Protein AF-A0A811SHH3-F1 (afdb_monomer_lite)

pLDDT: mean 79.29, std 11.28, range [45.66, 95.38]

Radius of gyration: 22.71 Å; chains: 1; bounding box: 47×42×66 Å

Structure (mmCIF, N/CA/C/O backbone):
data_AF-A0A811SHH3-F1
#
_entry.id   AF-A0A811SHH3-F1
#
loop_
_atom_site.group_PDB
_atom_site.id
_atom_site.type_symbol
_atom_site.label_atom_id
_atom_site.label_alt_id
_atom_site.label_comp_id
_atom_site.label_asym_id
_atom_site.label_entity_id
_atom_site.label_seq_id
_atom_site.pdbx_PDB_ins_code
_atom_site.Cartn_x
_atom_site.Cartn_y
_atom_site.Cartn_z
_atom_site.occupancy
_atom_site.B_iso_or_equiv
_atom_site.auth_seq_id
_atom_site.auth_comp_id
_atom_site.auth_asym_id
_atom_site.auth_atom_id
_atom_site.pdbx_PDB_model_num
ATOM 1 N N . MET A 1 1 ? -3.765 -1.140 13.016 1.00 45.66 1 MET A N 1
ATOM 2 C CA . MET A 1 1 ? -4.181 -1.134 14.441 1.00 45.66 1 MET A CA 1
ATOM 3 C C . MET A 1 1 ? -3.727 0.097 15.244 1.00 45.66 1 MET A C 1
ATOM 5 O O . MET A 1 1 ? -4.129 0.211 16.391 1.00 45.66 1 MET A O 1
ATOM 9 N N . VAL A 1 2 ? -2.978 1.058 14.677 1.00 48.50 2 VAL A N 1
ATOM 10 C CA . VAL A 1 2 ? -2.552 2.276 15.412 1.00 48.50 2 VAL A CA 1
ATOM 11 C C . VAL A 1 2 ? -3.670 3.328 15.531 1.00 48.50 2 VAL A C 1
ATOM 13 O O . VAL A 1 2 ? -3.794 3.976 16.563 1.00 48.50 2 VAL A O 1
ATOM 16 N N . LYS A 1 3 ? -4.541 3.454 14.516 1.00 52.44 3 LYS A N 1
ATOM 17 C CA . LYS A 1 3 ? -5.639 4.444 14.497 1.00 52.44 3 LYS A CA 1
ATOM 18 C C . LYS A 1 3 ? -6.613 4.340 15.687 1.00 52.44 3 LYS A C 1
ATOM 20 O O . LYS A 1 3 ? -6.898 5.377 16.278 1.00 52.44 3 LYS A O 1
ATOM 25 N N . PRO A 1 4 ? -7.088 3.145 16.090 1.00 56.66 4 PRO A N 1
ATOM 26 C CA . PRO A 1 4 ? -7.995 3.025 17.230 1.00 56.66 4 PRO A CA 1
ATOM 27 C C . PRO A 1 4 ? -7.313 3.354 18.564 1.00 56.66 4 PRO A C 1
ATOM 29 O O . PRO A 1 4 ? -7.921 3.983 19.422 1.00 56.66 4 PRO A O 1
ATOM 32 N N . LEU A 1 5 ? -6.045 2.958 18.729 1.00 60.41 5 LEU A N 1
ATOM 33 C CA . LEU A 1 5 ? -5.269 3.218 19.945 1.00 60.41 5 LEU A CA 1
ATOM 34 C C . LEU A 1 5 ? -4.982 4.716 20.111 1.00 60.41 5 LEU A C 1
ATOM 36 O O . LEU A 1 5 ? -5.147 5.256 21.201 1.00 60.41 5 LEU A O 1
ATOM 40 N N . TRP A 1 6 ? -4.603 5.384 19.018 1.00 62.88 6 TRP A N 1
ATOM 41 C CA . TRP A 1 6 ? -4.385 6.829 18.995 1.00 62.88 6 TRP A CA 1
ATOM 42 C C . TRP A 1 6 ? -5.675 7.598 19.288 1.00 62.88 6 TRP A C 1
ATOM 44 O O . TRP A 1 6 ? -5.672 8.463 20.157 1.00 62.88 6 TRP A O 1
ATOM 54 N N . GLY A 1 7 ? -6.787 7.227 18.639 1.00 63.88 7 GLY A N 1
ATOM 55 C CA . GLY A 1 7 ? -8.101 7.820 18.909 1.00 63.88 7 GLY A CA 1
ATOM 56 C C . GLY A 1 7 ? -8.509 7.679 20.376 1.00 63.88 7 GLY A C 1
ATOM 57 O O . GLY A 1 7 ? -8.900 8.656 21.008 1.00 63.88 7 GLY A O 1
ATOM 58 N N . LEU A 1 8 ? -8.310 6.493 20.956 1.00 66.38 8 LEU A N 1
ATOM 59 C CA . LEU A 1 8 ? -8.620 6.215 22.357 1.00 66.38 8 LEU A CA 1
ATOM 60 C C . LEU A 1 8 ? -7.731 7.007 23.331 1.00 66.38 8 LEU A C 1
ATOM 62 O O . LEU A 1 8 ? -8.227 7.503 24.338 1.00 66.38 8 LEU A O 1
ATOM 66 N N . LEU A 1 9 ? -6.445 7.193 23.023 1.00 65.12 9 LEU A N 1
ATOM 67 C CA . LEU A 1 9 ? -5.549 8.063 23.795 1.00 65.12 9 LEU A CA 1
ATOM 68 C C . LEU A 1 9 ? -6.004 9.528 23.749 1.00 65.12 9 LEU A C 1
ATOM 70 O O . LEU A 1 9 ? -6.155 10.143 24.803 1.00 65.12 9 LEU A O 1
ATOM 74 N N . THR A 1 10 ? -6.285 10.059 22.555 1.00 61.41 10 THR A N 1
ATOM 75 C CA . THR A 1 10 ? -6.679 11.467 22.369 1.00 61.41 10 THR A CA 1
ATOM 76 C C . THR A 1 10 ? -8.078 11.793 22.893 1.00 61.41 10 THR A C 1
ATOM 78 O O . THR A 1 10 ? -8.350 12.932 23.267 1.00 61.41 10 THR A O 1
ATOM 81 N N . ASP A 1 11 ? -8.987 10.816 22.920 1.00 64.62 11 ASP A N 1
ATOM 82 C CA . ASP A 1 11 ? -10.370 11.045 23.348 1.00 64.62 11 ASP A CA 1
ATOM 83 C C . ASP A 1 11 ? -10.574 10.824 24.855 1.00 64.62 11 ASP A C 1
ATOM 85 O O . ASP A 1 11 ? -11.517 11.379 25.430 1.00 64.62 11 ASP A O 1
ATOM 89 N N . VAL A 1 12 ? -9.695 10.054 25.511 1.00 62.78 12 VAL A N 1
ATOM 90 C CA . VAL A 1 12 ? -9.864 9.658 26.918 1.00 62.78 12 VAL A CA 1
ATOM 91 C C . VAL A 1 12 ? -8.923 10.385 27.879 1.00 62.78 12 VAL A C 1
ATOM 93 O O . VAL A 1 12 ? -9.327 10.655 29.011 1.00 62.78 12 VAL A O 1
ATOM 96 N N . LEU A 1 13 ? -7.703 10.728 27.462 1.00 65.56 13 LEU A N 1
ATOM 97 C CA . LEU A 1 13 ? -6.711 11.363 28.329 1.00 65.56 13 LEU A CA 1
ATOM 98 C C . LEU A 1 13 ? -6.492 12.821 27.903 1.00 65.56 13 LEU A C 1
ATOM 100 O O . LEU A 1 13 ? -5.725 13.087 26.991 1.00 65.56 13 LEU A O 1
ATOM 104 N N . PRO A 1 14 ? -7.140 13.811 28.532 1.00 63.34 14 PRO A N 1
ATOM 105 C CA . PRO A 1 14 ? -6.727 15.192 28.343 1.00 63.34 14 PRO A CA 1
ATOM 106 C C . PRO A 1 14 ? -5.412 15.445 29.088 1.00 63.34 14 PRO A C 1
ATOM 108 O O . PRO A 1 14 ? -5.312 15.179 30.285 1.00 63.34 14 PRO A O 1
ATOM 111 N N . VAL A 1 15 ? -4.415 16.004 28.404 1.00 64.56 15 VAL A N 1
ATOM 112 C CA . VAL A 1 15 ? -3.167 16.472 29.026 1.00 64.56 15 VAL A CA 1
ATOM 113 C C . VAL A 1 15 ? -3.328 17.961 29.322 1.00 64.56 15 VAL A C 1
ATOM 115 O O . VAL A 1 15 ? -3.680 18.743 28.439 1.00 64.56 15 VAL A O 1
ATOM 118 N N . ALA A 1 16 ? -3.129 18.359 30.582 1.00 60.62 16 ALA A N 1
ATOM 119 C CA . ALA A 1 16 ? -3.300 19.743 31.049 1.00 60.62 16 ALA A CA 1
ATOM 120 C C . ALA A 1 16 ? -4.692 20.362 30.744 1.00 60.62 16 ALA A C 1
ATOM 122 O O . ALA A 1 16 ? -4.819 21.569 30.549 1.00 60.62 16 ALA A O 1
ATOM 123 N N . GLY A 1 17 ? -5.747 19.535 30.689 1.00 62.44 17 GLY A N 1
ATOM 124 C CA . GLY A 1 17 ? -7.120 19.977 30.395 1.00 62.44 17 GLY A CA 1
ATOM 125 C C . GLY A 1 17 ? -7.446 20.142 28.903 1.00 62.44 17 GLY A C 1
ATOM 126 O O . GLY A 1 17 ? -8.559 20.549 28.574 1.00 62.44 17 GLY A O 1
ATOM 127 N N . TYR A 1 18 ? -6.514 19.795 28.008 1.00 61.00 18 TYR A N 1
ATOM 128 C CA . TYR A 1 18 ? -6.690 19.806 26.552 1.00 61.00 18 TYR A CA 1
ATOM 129 C C . TYR A 1 18 ? -6.721 18.379 25.998 1.00 61.00 18 TYR A C 1
ATOM 131 O O . TYR A 1 18 ? -5.909 17.546 26.398 1.00 61.00 18 TYR A O 1
ATOM 139 N N . ARG A 1 19 ? -7.645 18.080 25.074 1.00 63.81 19 ARG A N 1
ATOM 140 C CA . ARG A 1 19 ? -7.839 16.709 24.565 1.00 63.81 19 ARG A CA 1
ATOM 141 C C . ARG A 1 19 ? -6.937 16.372 23.388 1.00 63.81 19 ARG A C 1
ATOM 143 O O . ARG A 1 19 ? -6.385 15.282 23.378 1.00 63.81 19 ARG A O 1
ATOM 150 N N . ARG A 1 20 ? -6.758 17.264 22.404 1.00 65.44 20 ARG A N 1
ATOM 151 C CA . ARG A 1 20 ? -6.014 16.914 21.172 1.00 65.44 20 ARG A CA 1
ATOM 152 C C . ARG A 1 20 ? -4.782 17.779 20.926 1.00 65.44 20 ARG A C 1
ATOM 154 O O . ARG A 1 20 ? -3.771 17.256 20.461 1.00 65.44 20 ARG A O 1
ATOM 161 N N . ARG A 1 21 ? -4.807 19.059 21.315 1.00 66.00 21 ARG A N 1
ATOM 162 C CA . ARG A 1 21 ? -3.670 20.002 21.192 1.00 66.00 21 ARG A CA 1
ATOM 163 C C . ARG A 1 21 ? -2.307 19.462 21.663 1.00 66.00 21 ARG A C 1
ATOM 165 O O . ARG A 1 21 ? -1.361 19.515 20.877 1.00 66.00 21 ARG A O 1
ATOM 172 N N . PRO A 1 22 ? -2.167 18.929 22.893 1.00 71.69 22 PRO A N 1
ATOM 173 C CA . PRO A 1 22 ? -0.869 18.468 23.388 1.00 71.69 22 PRO A CA 1
ATOM 174 C C . PRO A 1 22 ? -0.336 17.281 22.578 1.00 71.69 22 PRO A C 1
ATOM 176 O O . PRO A 1 22 ? 0.864 17.197 22.342 1.00 71.69 22 PRO A O 1
ATOM 179 N N . TYR A 1 23 ? -1.214 16.412 22.072 1.00 73.19 23 TYR A N 1
ATOM 180 C CA . TYR A 1 23 ? -0.823 15.249 21.274 1.00 73.19 23 TYR A CA 1
ATOM 181 C C . TYR A 1 23 ? -0.270 15.627 19.899 1.00 73.19 23 TYR A C 1
ATOM 183 O O . TYR A 1 23 ? 0.721 15.043 19.468 1.00 73.19 23 TYR A O 1
ATOM 191 N N . PHE A 1 24 ? -0.862 16.620 19.226 1.00 73.25 24 PHE A N 1
ATOM 192 C CA . PHE A 1 24 ? -0.357 17.105 17.936 1.00 73.25 24 PHE A CA 1
ATOM 193 C C . PHE A 1 24 ? 1.003 17.795 18.066 1.00 73.25 24 PHE A C 1
ATOM 195 O O . PHE A 1 24 ? 1.885 17.578 17.237 1.00 73.25 24 PHE A O 1
ATOM 202 N N . ILE A 1 25 ? 1.195 18.579 19.129 1.00 75.12 25 ILE A N 1
ATOM 203 C CA . ILE A 1 25 ? 2.462 19.270 19.391 1.00 75.12 25 ILE A CA 1
ATOM 204 C C . ILE A 1 25 ? 3.560 18.259 19.754 1.00 75.12 25 ILE A C 1
ATOM 206 O O . ILE A 1 25 ? 4.656 18.332 19.203 1.00 75.12 25 ILE A O 1
ATOM 210 N N . LEU A 1 26 ? 3.262 17.276 20.612 1.00 77.19 26 LEU A N 1
ATOM 211 C CA . LEU A 1 26 ? 4.208 16.214 20.977 1.00 77.19 26 LEU A CA 1
ATOM 212 C C . LEU A 1 26 ? 4.585 15.337 19.776 1.00 77.19 26 LEU A C 1
ATOM 214 O O . LEU A 1 26 ? 5.766 15.069 19.569 1.00 77.19 26 LEU A O 1
ATOM 218 N N . ALA A 1 27 ? 3.613 14.929 18.955 1.00 75.94 27 ALA A N 1
ATOM 219 C CA . ALA A 1 27 ? 3.880 14.156 17.743 1.00 75.94 27 ALA A CA 1
ATOM 220 C C . ALA A 1 27 ? 4.731 14.946 16.733 1.00 75.94 27 ALA A C 1
ATOM 222 O O . ALA A 1 27 ? 5.666 14.393 16.155 1.00 75.94 27 ALA A O 1
ATOM 223 N N . GLY A 1 28 ? 4.447 16.244 16.563 1.00 74.12 28 GLY A N 1
ATOM 224 C CA . GLY A 1 28 ? 5.227 17.138 15.708 1.00 74.12 28 GLY A CA 1
ATOM 225 C C . GLY A 1 28 ? 6.667 17.327 16.192 1.00 74.12 28 GLY A C 1
ATOM 226 O O . GLY A 1 28 ? 7.591 17.247 15.388 1.00 74.12 28 GLY A O 1
ATOM 227 N N . LEU A 1 29 ? 6.876 17.502 17.501 1.00 74.62 29 LEU A N 1
ATOM 228 C CA . LEU A 1 29 ? 8.209 17.614 18.108 1.00 74.62 29 LEU A CA 1
ATOM 229 C C . LEU A 1 29 ? 9.026 16.331 17.937 1.00 74.62 29 LEU A C 1
ATOM 231 O O . LEU A 1 29 ? 10.172 16.394 17.504 1.00 74.62 29 LEU A O 1
ATOM 235 N N . ILE A 1 30 ? 8.425 15.170 18.212 1.00 78.94 30 ILE A N 1
ATOM 236 C CA . ILE A 1 30 ? 9.085 13.868 18.048 1.00 78.94 30 ILE A CA 1
ATOM 237 C C . ILE A 1 30 ? 9.461 13.643 16.578 1.00 78.94 30 ILE A C 1
ATOM 239 O O . ILE A 1 30 ? 10.596 13.270 16.284 1.00 78.94 30 ILE A O 1
ATOM 243 N N . GLY A 1 31 ? 8.540 13.921 15.649 1.00 72.81 31 GLY A N 1
ATOM 244 C CA . GLY A 1 31 ? 8.803 13.820 14.213 1.00 72.81 31 GLY A CA 1
ATOM 245 C C . GLY A 1 31 ? 9.931 14.748 13.759 1.00 72.81 31 GLY A C 1
ATOM 246 O O . GLY A 1 31 ? 10.815 14.324 13.017 1.00 72.81 31 GLY A O 1
ATOM 247 N N . PHE A 1 32 ? 9.955 15.986 14.261 1.00 71.19 32 PHE A N 1
ATOM 248 C CA . PHE A 1 32 ? 10.996 16.957 13.937 1.00 71.19 32 PHE A CA 1
ATOM 249 C C . PHE A 1 32 ? 12.367 16.531 14.477 1.00 71.19 32 PHE A C 1
ATOM 251 O O . PHE A 1 32 ? 13.339 16.520 13.724 1.00 71.19 32 PHE A O 1
ATOM 258 N N . SER A 1 33 ? 12.446 16.089 15.735 1.00 71.25 33 SER A N 1
ATOM 259 C CA . SER A 1 33 ? 13.696 15.635 16.358 1.00 71.25 33 SER A CA 1
ATOM 260 C C . SER A 1 33 ? 14.275 14.385 15.691 1.00 71.25 33 SER A C 1
ATOM 262 O O . SER A 1 33 ? 15.480 14.330 15.450 1.00 71.25 33 SER A O 1
ATOM 264 N N . ILE A 1 34 ? 13.431 13.407 15.342 1.00 70.62 34 ILE A N 1
ATOM 265 C CA . ILE A 1 34 ? 13.874 12.193 14.640 1.00 70.62 34 ILE A CA 1
ATOM 266 C C . ILE A 1 34 ? 14.326 12.542 13.218 1.00 70.62 34 ILE A C 1
ATOM 268 O O . ILE A 1 34 ? 15.373 12.071 12.778 1.00 70.62 34 ILE A O 1
ATOM 272 N N . SER A 1 35 ? 13.596 13.418 12.517 1.00 63.84 35 SER A N 1
ATOM 273 C CA . SER A 1 35 ? 13.995 13.854 11.175 1.00 63.84 35 SER A CA 1
ATOM 274 C C . SER A 1 35 ? 15.326 14.613 11.191 1.00 63.84 35 SER A C 1
ATOM 276 O O . SER A 1 35 ? 16.212 14.290 10.408 1.00 63.84 35 SER A O 1
ATOM 278 N N . GLY A 1 36 ? 15.533 15.538 12.135 1.00 63.53 36 GLY A N 1
ATOM 279 C CA . GLY A 1 36 ? 16.758 16.336 12.229 1.00 63.53 36 GLY A CA 1
ATOM 280 C C . GLY A 1 36 ? 18.007 15.508 12.539 1.00 63.53 36 GLY A C 1
ATOM 281 O O . GLY A 1 36 ? 19.067 15.760 11.969 1.00 63.53 36 GLY A O 1
ATOM 282 N N . PHE A 1 37 ? 17.878 14.482 13.384 1.00 65.25 37 PHE A N 1
ATOM 283 C CA . PHE A 1 37 ? 18.997 13.604 13.730 1.00 65.25 37 PHE A CA 1
ATOM 284 C C . PHE A 1 37 ? 19.409 12.692 12.562 1.00 65.25 37 PHE A C 1
ATOM 286 O O . PHE A 1 37 ? 20.596 12.507 12.307 1.00 65.25 37 PHE A O 1
ATOM 293 N N . VAL A 1 38 ? 18.438 12.180 11.799 1.00 58.19 38 VAL A N 1
ATOM 294 C CA . VAL A 1 38 ? 18.682 11.303 10.639 1.00 58.19 38 VAL A CA 1
ATOM 295 C C . VAL A 1 38 ? 19.221 12.091 9.431 1.00 58.19 38 VAL A C 1
ATOM 297 O O . VAL A 1 38 ? 20.030 11.576 8.660 1.00 58.19 38 VAL A O 1
ATOM 300 N N . VAL A 1 39 ? 18.851 13.370 9.298 1.00 55.75 39 VAL A N 1
ATOM 301 C CA . VAL A 1 39 ? 19.312 14.283 8.231 1.00 55.75 39 VAL A CA 1
ATOM 302 C C . VAL A 1 39 ? 20.798 14.624 8.341 1.00 55.75 39 VAL A C 1
ATOM 304 O O . VAL A 1 39 ? 21.472 14.756 7.317 1.00 55.75 39 VAL A O 1
ATOM 307 N N . HIS A 1 40 ? 21.318 14.769 9.562 1.00 54.94 40 HIS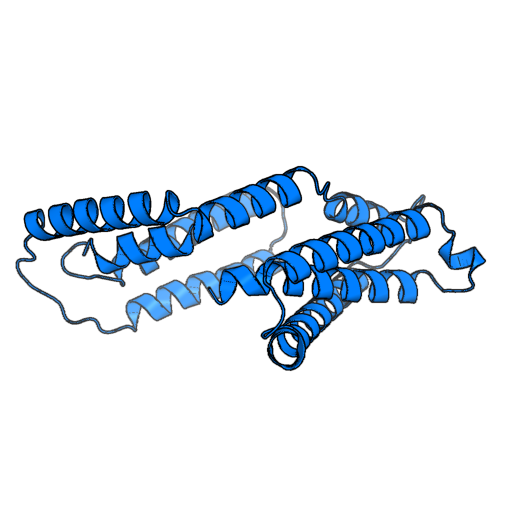 A N 1
ATOM 308 C CA . HIS A 1 40 ? 22.710 15.170 9.781 1.00 54.94 40 HIS A CA 1
ATOM 309 C C . HIS A 1 40 ? 23.717 14.084 9.363 1.00 54.94 40 HIS A C 1
ATOM 311 O O . HIS A 1 40 ? 24.882 14.388 9.132 1.00 54.94 40 HIS A O 1
ATOM 317 N N . ALA A 1 41 ? 23.268 12.834 9.216 1.00 57.81 41 ALA A N 1
ATOM 318 C CA . ALA A 1 41 ? 24.151 11.698 8.999 1.00 57.81 41 ALA A CA 1
ATOM 319 C C . ALA A 1 41 ? 24.454 11.356 7.521 1.00 57.81 41 ALA A C 1
ATOM 321 O O . ALA A 1 41 ? 25.476 10.720 7.287 1.00 57.81 41 ALA A O 1
ATOM 322 N N . ILE A 1 42 ? 23.610 11.705 6.527 1.00 53.88 42 ILE A N 1
ATOM 323 C CA . ILE A 1 42 ? 23.666 11.007 5.208 1.00 53.88 42 ILE A CA 1
ATOM 324 C C . ILE A 1 42 ? 23.645 11.914 3.956 1.00 53.88 42 ILE A C 1
ATOM 326 O O . ILE A 1 42 ? 24.048 11.473 2.887 1.00 53.88 42 ILE A O 1
ATOM 330 N N . GLY A 1 43 ? 23.272 13.196 4.043 1.00 67.06 43 GLY A N 1
ATOM 331 C CA . GLY A 1 43 ? 23.271 14.082 2.864 1.00 67.06 43 GLY A CA 1
ATOM 332 C C . GLY A 1 43 ? 22.140 13.778 1.865 1.00 67.06 43 GLY A C 1
ATOM 333 O O . GLY A 1 43 ? 22.299 13.062 0.889 1.00 67.06 43 GLY A O 1
ATOM 334 N N . ALA A 1 44 ? 20.982 14.386 2.116 1.00 55.91 44 ALA A N 1
ATOM 335 C CA . ALA A 1 44 ? 19.747 14.357 1.327 1.00 55.91 44 ALA A CA 1
ATOM 336 C C . ALA A 1 44 ? 18.997 15.688 1.582 1.00 55.91 44 ALA A C 1
ATOM 338 O O . ALA A 1 44 ? 17.839 15.743 1.996 1.00 55.91 44 ALA A O 1
ATOM 339 N N . GLN A 1 45 ? 19.745 16.793 1.456 1.00 57.53 45 GLN A N 1
ATOM 340 C CA . GLN A 1 45 ? 19.506 18.043 2.193 1.00 57.53 45 GLN A CA 1
ATOM 341 C C . GLN A 1 45 ? 18.300 18.866 1.708 1.00 57.53 45 GLN A C 1
ATOM 343 O O . GLN A 1 45 ? 17.657 19.525 2.519 1.00 57.53 45 GLN A O 1
ATOM 348 N N . GLY A 1 46 ? 17.939 18.807 0.422 1.00 58.09 46 GLY A N 1
ATOM 349 C CA . GLY A 1 46 ? 16.780 19.541 -0.110 1.00 58.09 46 GLY A CA 1
ATOM 350 C C . GLY A 1 46 ? 15.441 18.822 0.105 1.00 58.09 46 GLY A C 1
ATOM 351 O O . GLY A 1 46 ? 14.475 19.416 0.584 1.00 58.09 46 GLY A O 1
ATOM 352 N N . ALA A 1 47 ? 15.388 17.521 -0.200 1.00 55.78 47 ALA A N 1
ATOM 353 C CA . ALA A 1 47 ? 14.163 16.721 -0.112 1.00 55.78 47 ALA A CA 1
ATOM 354 C C . ALA A 1 47 ? 13.708 16.493 1.340 1.00 55.78 47 ALA A C 1
ATOM 356 O O . ALA A 1 47 ? 12.513 16.507 1.633 1.00 55.78 47 ALA A O 1
ATOM 357 N N . LEU A 1 48 ? 14.654 16.360 2.274 1.00 57.22 48 LEU A N 1
ATOM 358 C CA . LEU A 1 48 ? 14.340 16.260 3.698 1.00 57.22 48 LEU A CA 1
ATOM 359 C C . LEU A 1 48 ? 13.891 17.601 4.294 1.00 57.22 48 LEU A C 1
ATOM 361 O O . LEU A 1 48 ? 13.012 17.612 5.153 1.00 57.22 48 LEU A O 1
ATOM 365 N N . GLY A 1 49 ? 14.406 18.731 3.792 1.00 65.19 49 GLY A N 1
ATOM 366 C CA . GLY A 1 49 ? 13.878 20.056 4.126 1.00 65.19 49 GLY A CA 1
ATOM 367 C C . GLY A 1 49 ? 12.398 20.188 3.754 1.00 65.19 49 GLY A C 1
ATOM 368 O O . GLY A 1 49 ? 11.593 20.644 4.563 1.00 65.19 49 GLY A O 1
ATOM 369 N N . LEU A 1 50 ? 12.005 19.680 2.582 1.00 66.19 50 LEU A N 1
ATOM 370 C CA . LEU A 1 50 ? 10.605 19.647 2.150 1.00 66.19 50 LEU A CA 1
ATOM 371 C C . LEU A 1 50 ? 9.728 18.763 3.061 1.00 66.19 50 LEU A C 1
ATOM 373 O O . LEU A 1 50 ? 8.587 19.121 3.348 1.00 66.19 50 LEU A O 1
ATOM 377 N N . LEU A 1 51 ? 10.265 17.656 3.588 1.00 68.44 51 LEU A N 1
ATOM 378 C CA . LEU A 1 51 ? 9.567 16.778 4.540 1.00 68.44 51 LEU A CA 1
ATOM 379 C C . LEU A 1 51 ? 9.354 17.411 5.926 1.00 68.44 51 LEU A C 1
ATOM 381 O O . LEU A 1 51 ? 8.496 16.950 6.682 1.00 68.44 51 LEU A O 1
ATOM 385 N N . THR A 1 52 ? 10.052 18.504 6.252 1.00 71.00 52 THR A N 1
ATOM 386 C CA . THR A 1 52 ? 9.749 19.289 7.461 1.00 71.00 52 THR A CA 1
ATOM 387 C C . THR A 1 52 ? 8.489 20.141 7.311 1.00 71.00 52 THR A C 1
ATOM 389 O O . THR A 1 52 ? 7.857 20.453 8.320 1.00 71.00 52 THR A O 1
ATOM 392 N N . ILE A 1 53 ? 8.065 20.462 6.079 1.00 78.75 53 ILE A N 1
ATOM 393 C CA . ILE A 1 53 ? 6.888 21.306 5.822 1.00 78.75 53 ILE A CA 1
ATOM 394 C C . ILE A 1 53 ? 5.596 20.642 6.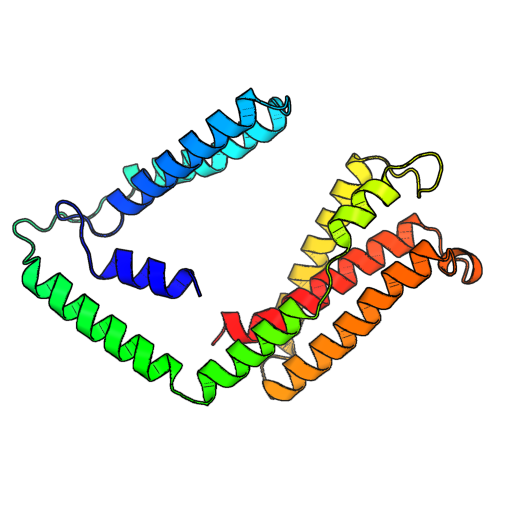329 1.00 78.75 53 ILE A C 1
ATOM 396 O O . ILE A 1 53 ? 4.870 21.298 7.078 1.00 78.75 53 ILE A O 1
ATOM 400 N N . PRO A 1 54 ? 5.296 19.358 6.034 1.00 77.25 54 PRO A N 1
ATOM 401 C CA . PRO A 1 54 ? 4.151 18.670 6.632 1.00 77.25 54 PRO A CA 1
ATOM 402 C C . PRO A 1 54 ? 4.190 18.651 8.165 1.00 77.25 54 PRO A C 1
ATOM 404 O O . PRO A 1 54 ? 3.175 18.905 8.807 1.00 77.25 54 PRO A O 1
ATOM 407 N N . SER A 1 55 ? 5.358 18.410 8.764 1.00 77.19 55 SER A N 1
ATOM 408 C CA . SER A 1 55 ? 5.522 18.392 10.225 1.00 77.19 55 SER A CA 1
ATOM 409 C C . SER A 1 55 ? 5.278 19.771 10.846 1.00 77.19 55 SER A C 1
ATOM 411 O O . SER A 1 55 ? 4.575 19.887 11.851 1.00 77.19 55 SER A O 1
ATOM 413 N N . ALA A 1 56 ? 5.784 20.831 10.213 1.00 79.69 56 ALA A N 1
ATOM 414 C CA . ALA A 1 56 ? 5.539 22.211 10.616 1.00 79.69 56 ALA A CA 1
ATOM 415 C C . ALA A 1 56 ? 4.059 22.596 10.463 1.00 79.69 56 ALA A C 1
ATOM 417 O O . ALA A 1 56 ? 3.494 23.227 11.356 1.00 79.69 56 ALA A O 1
ATOM 418 N N . LEU A 1 57 ? 3.401 22.159 9.382 1.00 80.75 57 LEU A N 1
ATOM 419 C CA . LEU A 1 57 ? 1.963 22.344 9.175 1.00 80.75 57 LEU A CA 1
ATOM 420 C C . LEU A 1 57 ? 1.132 21.641 10.253 1.00 80.75 57 LEU A C 1
ATOM 422 O O . LEU A 1 57 ? 0.158 22.217 10.729 1.00 80.75 57 LEU A O 1
ATOM 426 N N . VAL A 1 58 ? 1.520 20.438 10.689 1.00 80.50 58 VAL A N 1
ATOM 427 C CA . VAL A 1 58 ? 0.844 19.737 11.793 1.00 80.50 58 VAL A CA 1
ATOM 428 C C . VAL A 1 58 ? 0.967 20.531 13.094 1.00 80.50 58 VAL A C 1
ATOM 430 O O . VAL A 1 58 ? -0.040 20.743 13.772 1.00 80.50 58 VAL A O 1
ATOM 433 N N . ILE A 1 59 ? 2.157 21.044 13.412 1.00 80.00 59 ILE A N 1
ATOM 434 C CA . ILE A 1 59 ? 2.372 21.881 14.602 1.00 80.00 59 ILE A CA 1
ATOM 435 C C . ILE A 1 59 ? 1.527 23.161 14.522 1.00 80.00 59 ILE A C 1
ATOM 437 O O . ILE A 1 59 ? 0.812 23.486 15.470 1.00 80.00 59 ILE A O 1
ATOM 441 N N . LEU A 1 60 ? 1.549 23.848 13.379 1.00 82.12 60 LEU A N 1
ATOM 442 C CA . LEU A 1 60 ? 0.785 25.074 13.140 1.00 82.12 60 LEU A CA 1
ATOM 443 C C . LEU A 1 60 ? -0.732 24.830 13.190 1.00 82.12 60 LEU A C 1
ATOM 445 O O . LEU A 1 60 ? -1.479 25.625 13.758 1.00 82.12 60 LEU A O 1
ATOM 449 N N . SER A 1 61 ? -1.199 23.697 12.666 1.00 78.12 61 SER A N 1
ATOM 450 C CA . SER A 1 61 ? -2.602 23.298 12.782 1.00 78.12 61 SER A CA 1
ATOM 451 C C . SER A 1 61 ? -2.997 23.068 14.244 1.00 78.12 61 SER A C 1
ATOM 453 O O . SER A 1 61 ? -4.058 23.523 14.662 1.00 78.12 61 SER A O 1
ATOM 455 N N . GLY A 1 62 ? -2.119 22.456 15.050 1.00 74.62 62 GLY A N 1
ATOM 456 C CA . GLY A 1 62 ? -2.339 22.224 16.478 1.00 74.62 62 GLY A CA 1
ATOM 457 C C . GLY A 1 62 ? -2.402 23.511 17.306 1.00 74.62 62 GLY A C 1
ATOM 458 O O . GLY A 1 62 ? -3.192 23.592 18.248 1.00 74.62 62 GLY A O 1
ATOM 459 N N . THR A 1 63 ? -1.623 24.536 16.948 1.00 77.06 63 THR A N 1
ATOM 460 C CA . THR A 1 63 ? -1.649 25.837 17.638 1.00 77.06 63 THR A CA 1
ATOM 461 C C . THR A 1 63 ? -2.871 26.678 17.255 1.00 77.06 63 THR A C 1
ATOM 463 O O . THR A 1 63 ? -3.466 27.320 18.126 1.00 77.06 63 THR A O 1
ATOM 466 N N . LEU A 1 64 ? -3.304 26.625 15.988 1.00 81.19 64 LEU A N 1
ATOM 467 C CA . LEU A 1 64 ? -4.490 27.337 15.489 1.00 81.19 64 LEU A CA 1
ATOM 468 C C . LEU A 1 64 ? -5.818 26.766 16.015 1.00 81.19 64 LEU A C 1
ATOM 470 O O . LEU A 1 64 ? -6.792 27.505 16.169 1.00 81.19 64 LEU A O 1
ATOM 474 N N . LEU A 1 65 ? -5.871 25.468 16.315 1.00 76.56 65 LEU A N 1
ATOM 475 C CA . LEU A 1 65 ? -7.092 24.747 16.694 1.00 76.56 65 LEU A CA 1
ATOM 476 C C . LEU A 1 65 ? -7.607 25.185 18.071 1.00 76.56 65 LEU A C 1
ATOM 478 O O . LEU A 1 65 ? -7.223 24.577 19.053 1.00 76.56 65 LEU A O 1
ATOM 482 N N . LYS A 1 66 ? -8.406 26.251 18.222 1.00 60.34 66 LYS A N 1
ATOM 483 C CA . LYS A 1 66 ? -8.935 26.713 19.534 1.00 60.34 66 LYS A CA 1
ATOM 484 C C . LYS A 1 66 ? -9.810 25.650 20.215 1.00 60.34 66 LYS A C 1
ATOM 486 O O . LYS A 1 66 ? -10.952 25.452 19.824 1.00 60.34 66 LYS A O 1
ATOM 491 N N . GLU A 1 67 ? -9.281 24.987 21.248 1.00 63.28 67 GLU A N 1
ATOM 492 C CA . GLU A 1 67 ? -10.033 24.033 22.077 1.00 63.28 67 GLU A CA 1
ATOM 493 C C . GLU A 1 67 ? -10.531 24.684 23.371 1.00 63.28 67 GLU A C 1
ATOM 495 O O . GLU A 1 67 ? -9.837 25.497 23.987 1.00 63.28 67 GLU A O 1
ATOM 500 N N . VAL A 1 68 ? -11.734 24.282 23.790 1.00 61.09 68 VAL A N 1
ATOM 501 C CA . VAL A 1 68 ? -12.357 24.684 25.055 1.00 61.09 68 VAL A CA 1
ATOM 502 C C . VAL A 1 68 ? -11.603 24.025 26.210 1.00 61.09 68 VAL A C 1
ATOM 504 O O . VAL A 1 68 ? -11.592 22.800 26.338 1.00 61.09 68 VAL A O 1
ATOM 507 N N . HIS A 1 69 ? -10.960 24.842 27.042 1.00 61.75 69 HIS A N 1
ATOM 508 C CA . HIS A 1 69 ? -10.255 24.390 28.236 1.00 61.75 69 HIS A CA 1
ATOM 509 C C . HIS A 1 69 ? -11.259 23.959 29.314 1.00 61.75 69 HIS A C 1
ATOM 511 O O . HIS A 1 69 ? -12.161 24.724 29.654 1.00 61.75 69 HIS A O 1
ATOM 517 N N . ILE A 1 70 ? -11.103 22.747 29.856 1.00 65.88 70 ILE A N 1
ATOM 518 C CA . ILE A 1 70 ? -11.937 22.239 30.954 1.00 65.88 70 ILE A CA 1
ATOM 519 C C . ILE A 1 70 ? -11.100 22.278 32.245 1.00 65.88 70 ILE A C 1
ATOM 521 O O . ILE A 1 70 ? -10.281 21.375 32.453 1.00 65.88 70 ILE A O 1
ATOM 525 N N . PRO A 1 71 ? -11.260 23.300 33.108 1.00 61.59 71 PRO A N 1
ATOM 526 C CA . PRO A 1 71 ? -10.565 23.345 34.391 1.00 61.59 71 PRO A CA 1
ATOM 527 C C . PRO A 1 71 ? -11.062 22.219 35.317 1.00 61.59 71 PRO A C 1
ATOM 529 O O . PRO A 1 71 ? -12.245 21.886 35.320 1.00 61.59 71 PRO A O 1
ATOM 532 N N . ASN A 1 72 ? -10.152 21.628 36.104 1.00 64.44 72 ASN A N 1
ATOM 533 C CA . ASN A 1 72 ? -10.404 20.516 37.041 1.00 64.44 72 ASN A CA 1
ATOM 534 C C . ASN A 1 72 ? -10.965 19.231 36.408 1.00 64.44 72 ASN A C 1
ATOM 536 O O . ASN A 1 72 ? -11.951 18.659 36.874 1.00 64.44 72 ASN A O 1
ATOM 540 N N . PHE A 1 73 ? -10.311 18.733 35.357 1.00 65.69 73 PHE A N 1
ATOM 541 C CA . PHE A 1 73 ? -10.677 17.448 34.768 1.00 65.69 73 PHE A CA 1
ATOM 542 C C . PHE A 1 73 ? -10.437 16.284 35.761 1.00 65.69 73 PHE A C 1
ATOM 544 O O . PHE A 1 73 ? -9.306 16.094 36.220 1.00 65.69 73 PHE A O 1
ATOM 551 N N . PRO A 1 74 ? -11.455 15.463 36.087 1.00 74.38 74 PRO A N 1
ATOM 552 C CA . PRO A 1 74 ? -11.301 14.348 37.016 1.00 74.38 74 PRO A CA 1
ATOM 553 C C . PRO A 1 74 ? -10.515 13.203 36.359 1.00 74.38 74 PRO A C 1
ATOM 555 O O . PRO A 1 74 ? -11.085 12.302 35.738 1.00 74.38 74 PRO A O 1
ATOM 558 N N . TYR A 1 75 ? -9.188 13.205 36.519 1.00 69.19 75 TYR A N 1
ATOM 559 C CA . TYR A 1 75 ? -8.287 12.183 35.963 1.00 69.19 75 TYR A CA 1
ATOM 560 C C . TYR A 1 75 ? -8.663 10.749 36.374 1.00 69.19 75 TYR A C 1
ATOM 562 O O . TYR A 1 75 ? -8.540 9.825 35.569 1.00 69.19 75 TYR A O 1
ATOM 570 N N . GLY A 1 76 ? -9.217 10.555 37.578 1.00 72.19 76 GLY A N 1
ATOM 571 C CA . GLY A 1 76 ? -9.742 9.254 38.009 1.00 72.19 76 GLY A CA 1
ATOM 572 C C . GLY A 1 76 ? -10.888 8.735 37.128 1.00 72.19 76 GLY A C 1
ATOM 573 O O . GLY A 1 76 ? -11.009 7.529 36.913 1.00 72.19 76 GLY A O 1
ATOM 574 N N . GLN A 1 77 ? -11.702 9.629 36.555 1.00 73.06 77 GLN A N 1
ATOM 575 C CA . GLN A 1 77 ? -12.773 9.269 35.624 1.00 73.06 77 GLN A CA 1
ATOM 576 C C . GLN A 1 77 ? -12.235 8.993 34.211 1.00 73.06 77 GLN A C 1
ATOM 578 O O . GLN A 1 77 ? -12.764 8.110 33.538 1.00 73.06 77 GLN A O 1
ATOM 583 N N . ALA A 1 78 ? -11.168 9.678 33.775 1.00 72.56 78 ALA A N 1
ATOM 584 C CA . ALA A 1 78 ? -10.457 9.341 32.534 1.00 72.56 78 ALA A CA 1
ATOM 585 C C . ALA A 1 78 ? -9.849 7.944 32.592 1.00 72.56 78 ALA A C 1
ATOM 587 O O . ALA A 1 78 ? -10.067 7.154 31.681 1.00 72.56 78 ALA A O 1
ATOM 588 N N . HIS A 1 79 ? -9.139 7.611 33.673 1.00 75.81 79 HIS A N 1
ATOM 589 C CA . HIS A 1 79 ? -8.546 6.284 33.820 1.00 75.81 79 HIS A CA 1
ATOM 590 C C . HIS A 1 79 ? -9.619 5.186 33.810 1.00 75.81 79 HIS A C 1
ATOM 592 O O . HIS A 1 79 ? -9.479 4.199 33.095 1.00 75.81 79 HIS A O 1
ATOM 598 N N . LYS A 1 80 ? -10.747 5.393 34.508 1.00 79.75 80 LYS A N 1
ATOM 599 C CA . LYS A 1 80 ? -11.889 4.465 34.447 1.00 79.75 80 LYS A CA 1
ATOM 600 C C . LYS A 1 80 ? -12.455 4.326 33.031 1.00 79.75 80 LYS A C 1
ATOM 602 O O . LYS A 1 80 ? -12.628 3.203 32.572 1.00 79.75 80 LYS A O 1
ATOM 607 N N . LYS A 1 81 ? -12.679 5.435 32.316 1.00 80.38 81 LYS A N 1
ATOM 608 C CA . LYS A 1 81 ? -13.128 5.413 30.911 1.00 80.38 81 LYS A CA 1
ATOM 609 C C . LYS A 1 81 ? -12.115 4.735 29.988 1.00 80.38 81 LYS A C 1
ATOM 611 O O . LYS A 1 81 ? -12.519 4.066 29.046 1.00 80.38 81 LYS A O 1
ATOM 616 N N . PHE A 1 82 ? -10.819 4.871 30.265 1.00 80.12 82 PHE A N 1
ATOM 617 C CA . PHE A 1 82 ? -9.747 4.237 29.499 1.00 80.12 82 PHE A CA 1
ATOM 618 C C . PHE A 1 82 ? -9.754 2.728 29.696 1.00 80.12 82 PHE A C 1
ATOM 620 O O . PHE A 1 82 ? -9.732 1.990 28.719 1.00 80.12 82 PHE A O 1
ATOM 627 N N . VAL A 1 83 ? -9.832 2.275 30.949 1.00 83.25 83 VAL A N 1
ATOM 628 C CA . VAL A 1 83 ? -9.916 0.852 31.299 1.00 83.25 83 VAL A CA 1
ATOM 629 C C . VAL A 1 83 ? -11.203 0.230 30.752 1.00 83.25 83 VAL A C 1
ATOM 631 O O . VAL A 1 83 ? -11.191 -0.887 30.242 1.00 83.25 83 VAL A O 1
ATOM 634 N N . GLU A 1 84 ? -12.316 0.960 30.786 1.00 86.31 84 GLU A N 1
ATOM 635 C CA . GLU A 1 84 ? -13.577 0.501 30.203 1.00 86.31 84 GLU A CA 1
ATOM 636 C C . GLU A 1 84 ? -13.498 0.406 28.670 1.00 86.31 84 GLU A C 1
ATOM 638 O O . GLU A 1 84 ? -13.911 -0.595 28.081 1.00 86.31 84 GLU A O 1
ATOM 643 N N . ALA A 1 85 ? -12.940 1.423 28.009 1.00 81.44 85 ALA A N 1
ATOM 644 C CA . ALA A 1 85 ? -12.782 1.446 26.560 1.00 81.44 85 ALA A CA 1
ATOM 645 C C . ALA A 1 85 ? -11.761 0.403 26.072 1.00 81.44 85 ALA A C 1
ATOM 647 O O . ALA A 1 85 ? -11.995 -0.245 25.051 1.00 81.44 85 ALA A O 1
ATOM 648 N N . SER A 1 86 ? -10.675 0.177 26.818 1.00 80.38 86 SER A N 1
ATOM 649 C CA . SER A 1 86 ? -9.701 -0.878 26.527 1.00 80.38 86 SER A CA 1
ATOM 650 C C . SER A 1 86 ? -10.302 -2.267 26.740 1.00 80.38 86 SER A C 1
ATOM 652 O O . SER A 1 86 ? -10.102 -3.144 25.902 1.00 80.38 86 SER A O 1
ATOM 654 N N . GLY A 1 87 ? -11.128 -2.451 27.775 1.00 85.50 87 GLY A N 1
ATOM 655 C CA . GLY A 1 87 ? -11.920 -3.663 27.980 1.00 85.50 87 GLY A CA 1
ATOM 656 C C . GLY A 1 87 ? -12.864 -3.942 26.807 1.00 85.50 87 GLY A C 1
ATOM 657 O O . GLY A 1 87 ? -12.845 -5.036 26.245 1.00 85.50 87 GLY A O 1
ATOM 658 N N . LYS A 1 88 ? -13.627 -2.932 26.365 1.00 85.19 88 LYS A N 1
ATOM 659 C CA . LYS A 1 88 ? -14.514 -3.021 25.190 1.00 85.19 88 LYS A CA 1
ATOM 660 C C . LYS A 1 88 ? -13.747 -3.337 23.904 1.00 85.19 88 LYS A C 1
ATOM 662 O O . LYS A 1 88 ? -14.188 -4.188 23.133 1.00 85.19 88 LYS A O 1
ATOM 667 N N . MET A 1 89 ? -12.584 -2.719 23.691 1.00 80.38 89 MET A N 1
ATOM 668 C CA . MET A 1 89 ? -11.686 -3.056 22.580 1.00 80.38 89 MET A CA 1
ATOM 669 C C . MET A 1 89 ? -11.201 -4.503 22.641 1.00 80.38 89 MET A C 1
ATOM 671 O O . MET A 1 89 ? -11.191 -5.185 21.618 1.00 80.38 89 MET A O 1
ATOM 675 N N . LEU A 1 90 ? -10.810 -4.984 23.823 1.00 82.88 90 LEU A N 1
ATOM 676 C CA . LEU A 1 90 ? -10.336 -6.354 24.003 1.00 82.88 90 LEU A CA 1
ATOM 677 C C . LEU A 1 90 ? -11.451 -7.363 23.697 1.00 82.88 90 LEU A C 1
ATOM 679 O O . LEU A 1 90 ? -11.208 -8.388 23.064 1.00 82.88 90 LEU A O 1
ATOM 683 N N . THR A 1 91 ? -12.686 -7.056 24.096 1.00 84.31 91 THR A N 1
ATOM 684 C CA . THR A 1 91 ? -13.863 -7.862 23.756 1.00 84.31 91 THR A CA 1
ATOM 685 C C . THR A 1 91 ? -14.167 -7.810 22.258 1.00 84.31 91 THR A C 1
ATOM 687 O O . THR A 1 91 ? -14.413 -8.856 21.663 1.00 84.31 91 THR A O 1
ATOM 690 N N . ALA A 1 92 ? -14.065 -6.641 21.616 1.00 83.19 92 ALA A N 1
ATOM 691 C CA . ALA A 1 92 ? -14.229 -6.504 20.167 1.00 83.19 92 ALA A CA 1
ATOM 692 C C . ALA A 1 92 ? -13.163 -7.287 19.379 1.00 83.19 92 ALA A C 1
ATOM 694 O O . ALA A 1 92 ? -13.476 -7.898 18.360 1.00 83.19 92 ALA A O 1
ATOM 695 N N . LEU A 1 93 ? -11.923 -7.345 19.879 1.00 81.56 93 LEU A N 1
ATOM 696 C CA . LEU A 1 93 ? -10.865 -8.183 19.308 1.00 81.56 93 LEU A CA 1
ATOM 697 C C . LEU A 1 93 ? -11.167 -9.679 19.446 1.00 81.56 93 LEU A C 1
ATOM 699 O O . LEU A 1 93 ? -10.787 -10.450 18.575 1.00 81.56 93 LEU A O 1
ATOM 703 N N . LYS A 1 94 ? -11.882 -10.116 20.488 1.00 82.44 94 LYS A N 1
ATOM 704 C CA . LYS A 1 94 ? -12.299 -11.523 20.630 1.00 82.44 94 LYS A CA 1
ATOM 705 C C . LYS A 1 94 ? -13.429 -11.915 19.671 1.00 82.44 94 LYS A C 1
ATOM 707 O O . LYS A 1 94 ? -13.637 -13.107 19.439 1.00 82.44 94 LYS A O 1
ATOM 712 N N . CYS A 1 95 ? -14.137 -10.952 19.075 1.00 85.00 95 CYS A N 1
ATOM 713 C CA . CYS A 1 95 ? -15.206 -11.240 18.125 1.00 85.00 95 CYS A CA 1
ATOM 714 C C . CYS A 1 95 ? -14.649 -11.924 16.860 1.00 85.00 95 CYS A C 1
ATOM 716 O O . CYS A 1 95 ? -13.774 -11.364 16.192 1.00 85.00 95 CYS A O 1
ATOM 718 N N . PRO A 1 96 ? -15.174 -13.099 16.457 1.00 81.25 96 PRO A N 1
ATOM 719 C CA . PRO A 1 96 ? -14.683 -13.841 15.292 1.00 81.25 96 PRO A CA 1
ATOM 720 C C . PRO A 1 96 ? -14.833 -13.095 13.966 1.00 81.25 96 PRO A C 1
ATOM 722 O O . PRO A 1 96 ? -14.091 -13.381 13.029 1.00 81.25 96 PRO A O 1
ATOM 725 N N . GLY A 1 97 ? -15.743 -12.120 13.888 1.00 80.81 97 GLY A N 1
ATOM 726 C CA . GLY A 1 97 ? -15.848 -11.215 12.742 1.00 80.81 97 GLY A CA 1
ATOM 727 C C . GLY A 1 97 ? -14.663 -10.255 12.590 1.00 80.81 97 GLY A C 1
ATOM 728 O O . GLY A 1 97 ? -14.431 -9.783 11.487 1.00 80.81 97 GLY A O 1
ATOM 729 N N . VAL A 1 98 ? -13.893 -10.003 13.656 1.00 81.06 98 VAL A N 1
ATOM 730 C CA . VAL A 1 98 ? -12.801 -9.015 13.681 1.00 81.06 98 VAL A CA 1
ATOM 731 C C . VAL A 1 98 ? -11.431 -9.690 13.636 1.00 81.06 98 VAL A C 1
ATOM 733 O O . VAL A 1 98 ? -10.618 -9.366 12.773 1.00 81.06 98 VAL A O 1
ATOM 736 N N . TRP A 1 99 ? -11.150 -10.660 14.517 1.00 82.75 99 TRP A N 1
ATOM 737 C CA . TRP A 1 99 ? -9.802 -11.244 14.563 1.00 82.75 99 TRP A CA 1
ATOM 738 C C . TRP A 1 99 ? -9.483 -12.149 13.375 1.00 82.75 99 TRP A C 1
ATOM 740 O O . TRP A 1 99 ? -8.331 -12.183 12.956 1.00 82.75 99 TRP A O 1
ATOM 750 N N . ARG A 1 100 ? -10.467 -12.857 12.797 1.00 85.25 100 ARG A N 1
ATOM 751 C CA . ARG A 1 100 ? -10.220 -13.750 11.649 1.00 85.25 100 ARG A CA 1
ATOM 752 C C . ARG A 1 100 ? -9.702 -12.972 10.426 1.00 85.25 100 ARG A C 1
ATOM 754 O O . ARG A 1 100 ? -8.658 -13.364 9.905 1.00 85.25 100 ARG A O 1
ATOM 761 N N . PRO A 1 101 ? -10.337 -11.860 9.996 1.00 82.56 101 PRO A N 1
ATOM 762 C CA . PRO A 1 101 ? -9.765 -10.973 8.982 1.00 82.56 101 PRO A CA 1
ATOM 763 C C . PRO A 1 101 ? -8.386 -10.421 9.336 1.00 82.56 101 PRO A C 1
ATOM 765 O O . PRO A 1 101 ? -7.505 -10.404 8.482 1.00 82.56 101 PRO A O 1
ATOM 768 N N . CYS A 1 102 ? -8.185 -9.994 10.586 1.00 82.62 102 CYS A N 1
ATOM 769 C CA . CYS A 1 102 ? -6.912 -9.433 11.034 1.00 82.62 102 CYS A CA 1
ATOM 770 C C . CYS A 1 102 ? -5.771 -10.454 10.964 1.00 82.62 102 CYS A C 1
ATOM 772 O O . CYS A 1 102 ? -4.700 -10.128 10.460 1.00 82.62 102 CYS A O 1
ATOM 774 N N . VAL A 1 103 ? -6.001 -11.689 11.423 1.00 87.12 103 VAL A N 1
ATOM 775 C CA . VAL A 1 103 ? -5.013 -12.777 11.354 1.00 87.12 103 VAL A CA 1
ATOM 776 C C . VAL A 1 103 ? -4.736 -13.157 9.906 1.00 87.12 103 VAL A C 1
ATOM 778 O O . VAL A 1 103 ? -3.574 -13.269 9.532 1.00 87.12 103 VAL A O 1
ATOM 781 N N . TYR A 1 104 ? -5.774 -13.290 9.072 1.00 86.00 104 TYR A N 1
ATOM 782 C CA . TYR A 1 104 ? -5.590 -13.544 7.642 1.00 86.00 104 TYR A CA 1
ATOM 783 C C . TYR A 1 104 ? -4.718 -12.465 6.990 1.00 86.00 104 TYR A C 1
ATOM 785 O O . TYR A 1 104 ? -3.762 -12.783 6.292 1.00 86.00 104 TYR A O 1
ATOM 793 N N . MET A 1 105 ? -5.013 -11.191 7.252 1.00 83.69 105 MET A N 1
ATOM 794 C CA . MET A 1 105 ? -4.238 -10.071 6.727 1.00 83.69 105 MET A CA 1
ATOM 795 C C . MET A 1 105 ? -2.802 -10.065 7.234 1.00 83.69 105 MET A C 1
ATOM 797 O O . MET A 1 105 ? -1.892 -9.845 6.443 1.00 83.69 105 MET A O 1
ATOM 801 N N . TYR A 1 106 ? -2.591 -10.336 8.521 1.00 85.94 106 TYR A N 1
ATOM 802 C CA . TYR A 1 106 ? -1.256 -10.427 9.097 1.00 85.94 106 TYR A CA 1
ATOM 803 C C . TYR A 1 106 ? -0.434 -11.536 8.439 1.00 85.94 106 TYR A C 1
ATOM 805 O O . TYR A 1 106 ? 0.660 -11.276 7.954 1.00 85.94 106 TYR A O 1
ATOM 813 N N . VAL A 1 107 ? -0.985 -12.749 8.356 1.00 87.06 107 VAL A N 1
ATOM 814 C CA . VAL A 1 107 ? -0.318 -13.895 7.723 1.00 87.06 107 VAL A CA 1
ATOM 815 C C . VAL A 1 107 ? -0.074 -13.627 6.240 1.00 87.06 107 VAL A C 1
ATOM 817 O O . VAL A 1 107 ? 1.008 -13.895 5.735 1.00 87.06 107 VAL A O 1
ATOM 820 N N . SER A 1 108 ? -1.053 -13.045 5.547 1.00 84.19 108 SER A N 1
ATOM 821 C CA . SER A 1 108 ? -0.932 -12.679 4.139 1.00 84.19 108 SER A CA 1
ATOM 822 C C . SER A 1 108 ? 0.170 -11.645 3.899 1.00 84.19 108 SER A C 1
ATOM 824 O O . SER A 1 108 ? 0.906 -11.788 2.935 1.00 84.19 108 SER A O 1
ATOM 826 N N . LEU A 1 109 ? 0.313 -10.635 4.761 1.00 80.12 109 LEU A N 1
ATOM 827 C CA . LEU A 1 109 ? 1.397 -9.652 4.670 1.00 80.12 109 LEU A CA 1
ATOM 828 C C . LEU A 1 109 ? 2.752 -10.256 5.045 1.00 80.12 109 LEU A C 1
ATOM 830 O O . LEU A 1 109 ? 3.735 -9.966 4.384 1.00 80.12 109 LEU A O 1
ATOM 834 N N . ALA A 1 110 ? 2.803 -11.104 6.074 1.00 82.25 110 ALA A N 1
ATOM 835 C CA . ALA A 1 110 ? 4.038 -11.748 6.514 1.00 82.25 110 ALA A CA 1
ATOM 836 C C . ALA A 1 110 ? 4.589 -12.740 5.477 1.00 82.25 110 ALA A C 1
ATOM 838 O O . ALA A 1 110 ? 5.799 -12.901 5.364 1.00 82.25 110 ALA A O 1
ATOM 839 N N . LEU A 1 111 ? 3.703 -13.406 4.729 1.00 80.44 111 LEU A N 1
ATOM 840 C CA . LEU A 1 111 ? 4.073 -14.323 3.646 1.00 80.44 111 LEU A CA 1
ATOM 841 C C . LEU A 1 111 ? 4.295 -13.615 2.304 1.00 80.44 111 LEU A C 1
ATOM 843 O O . LEU A 1 111 ? 4.916 -14.189 1.412 1.00 80.44 111 LEU A O 1
ATOM 847 N N . SER A 1 112 ? 3.785 -12.395 2.134 1.00 74.38 112 SER A N 1
ATOM 848 C CA . SER A 1 112 ? 4.064 -11.577 0.957 1.00 74.38 112 SER A CA 1
ATOM 849 C C . SER A 1 112 ? 5.459 -10.968 1.087 1.00 74.38 112 SER A C 1
ATOM 851 O O . SER A 1 112 ? 5.631 -9.921 1.702 1.00 74.38 112 SER A O 1
ATOM 853 N N . VAL A 1 113 ? 6.452 -11.642 0.507 1.00 70.06 113 VAL A N 1
ATOM 854 C CA . VAL A 1 113 ? 7.810 -11.105 0.369 1.00 70.06 113 VAL A CA 1
ATOM 855 C C . VAL A 1 113 ? 7.755 -9.875 -0.534 1.00 70.06 113 VAL A C 1
ATOM 857 O O . VAL A 1 113 ? 7.323 -9.970 -1.681 1.00 70.06 113 VAL A O 1
ATOM 860 N N . ASP A 1 114 ? 8.168 -8.728 -0.001 1.00 73.62 114 ASP A N 1
ATOM 861 C CA . ASP A 1 114 ? 8.253 -7.471 -0.738 1.00 73.62 114 ASP A CA 1
ATOM 862 C C . ASP A 1 114 ? 9.671 -7.302 -1.300 1.00 73.62 114 ASP A C 1
ATOM 864 O O . ASP A 1 114 ? 10.646 -7.274 -0.548 1.00 73.62 114 ASP A O 1
ATOM 868 N N . ILE A 1 115 ? 9.784 -7.234 -2.628 1.00 78.88 115 ILE A N 1
ATOM 869 C CA . ILE A 1 115 ? 11.056 -7.089 -3.355 1.00 78.88 115 ILE A CA 1
ATOM 870 C C . ILE A 1 115 ? 11.207 -5.647 -3.884 1.00 78.88 115 ILE A C 1
ATOM 872 O O . ILE A 1 115 ? 12.214 -5.327 -4.512 1.00 78.88 115 ILE A O 1
ATOM 876 N N . GLN A 1 116 ? 10.257 -4.735 -3.611 1.00 73.69 116 GLN A N 1
ATOM 877 C CA . GLN A 1 116 ? 10.243 -3.391 -4.208 1.00 73.69 116 GLN A CA 1
ATOM 878 C C . GLN A 1 116 ? 11.538 -2.598 -3.958 1.00 73.69 116 GLN A C 1
ATOM 880 O O . GLN A 1 116 ? 12.038 -1.940 -4.871 1.00 73.69 116 GLN A O 1
ATOM 885 N N . GLU A 1 117 ? 12.126 -2.687 -2.761 1.00 76.62 117 GLU A N 1
ATOM 886 C CA . GLU A 1 117 ? 13.392 -1.999 -2.457 1.00 76.62 117 GLU A CA 1
ATOM 887 C C . GLU A 1 117 ? 14.573 -2.567 -3.259 1.00 76.62 117 GLU A C 1
ATOM 889 O O . GLU A 1 117 ? 15.405 -1.813 -3.761 1.00 76.62 117 GLU A O 1
ATOM 894 N N . GLY A 1 118 ? 14.631 -3.890 -3.444 1.00 82.38 118 GLY A N 1
ATOM 895 C CA . GLY A 1 118 ? 15.649 -4.529 -4.283 1.00 82.38 118 GLY A CA 1
ATOM 896 C C . GLY A 1 118 ? 15.480 -4.182 -5.763 1.00 82.38 118 GLY A C 1
ATOM 897 O O . GLY A 1 118 ? 16.459 -3.898 -6.457 1.00 82.38 118 GLY A O 1
ATOM 898 N N . MET A 1 119 ? 14.231 -4.123 -6.232 1.00 83.31 119 MET A N 1
ATOM 899 C CA . MET A 1 119 ? 13.898 -3.720 -7.600 1.00 83.31 119 MET A CA 1
ATOM 900 C C . MET A 1 119 ? 14.290 -2.270 -7.883 1.00 83.31 119 MET A C 1
ATOM 902 O O . MET A 1 119 ? 14.722 -1.979 -8.991 1.00 83.31 119 MET A O 1
ATOM 906 N N . PHE A 1 120 ? 14.238 -1.369 -6.897 1.00 84.31 120 PHE A N 1
ATOM 907 C CA . PHE A 1 120 ? 14.716 0.007 -7.065 1.00 84.31 120 PHE A CA 1
ATOM 908 C C . PHE A 1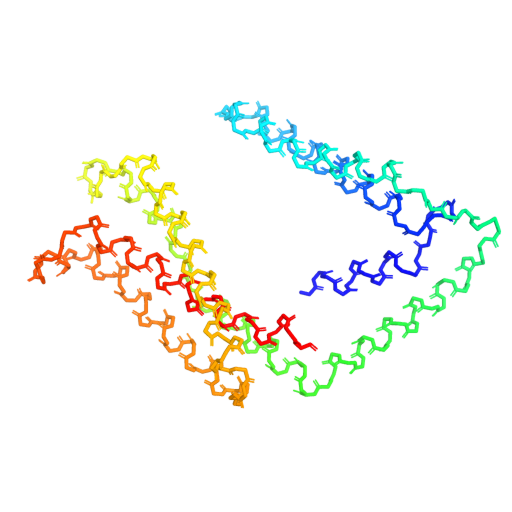 120 ? 16.210 0.073 -7.436 1.00 84.31 120 PHE A C 1
ATOM 910 O O . PHE A 1 120 ? 16.594 0.782 -8.373 1.00 84.31 120 PHE A O 1
ATOM 917 N N . PHE A 1 121 ? 17.056 -0.701 -6.749 1.00 84.19 121 PHE A N 1
ATOM 918 C CA . PHE A 1 121 ? 18.479 -0.798 -7.094 1.00 84.19 121 PHE A CA 1
ATOM 919 C C . PHE A 1 121 ? 18.682 -1.430 -8.471 1.00 84.19 121 PHE A C 1
ATOM 921 O O . PHE A 1 121 ? 19.496 -0.956 -9.260 1.00 84.19 121 PHE A O 1
ATOM 928 N N . TRP A 1 122 ? 17.901 -2.459 -8.800 1.00 87.56 122 TRP A N 1
ATOM 929 C CA . TRP A 1 122 ? 17.974 -3.101 -10.110 1.00 87.56 122 TRP A CA 1
ATOM 930 C C . TRP A 1 122 ? 17.462 -2.203 -11.255 1.00 87.56 122 TRP A C 1
ATOM 932 O O . TRP A 1 122 ? 17.988 -2.247 -12.365 1.00 87.56 122 TRP A O 1
ATOM 942 N N . TYR A 1 123 ? 16.488 -1.327 -11.005 1.00 86.56 123 TYR A N 1
ATOM 943 C CA . TYR A 1 123 ? 16.018 -0.336 -11.977 1.00 86.56 123 TYR A CA 1
ATOM 944 C C . TYR A 1 123 ? 17.081 0.705 -12.303 1.00 86.56 123 TYR A C 1
ATOM 946 O O . TYR A 1 123 ? 17.219 1.086 -13.465 1.00 86.56 123 TYR A O 1
ATOM 954 N N . THR A 1 124 ? 17.839 1.145 -11.301 1.00 84.88 124 THR A N 1
ATOM 955 C CA . THR A 1 124 ? 18.849 2.204 -11.444 1.00 84.88 124 THR A CA 1
ATOM 956 C C . THR A 1 124 ? 20.220 1.696 -11.894 1.00 84.88 124 THR A C 1
ATOM 958 O O . THR A 1 124 ? 21.006 2.477 -12.437 1.00 84.88 124 THR A O 1
ATOM 961 N N . ASP A 1 125 ? 20.518 0.403 -11.731 1.00 86.69 125 ASP A N 1
ATOM 962 C CA . ASP A 1 125 ? 21.794 -0.169 -12.162 1.00 86.69 125 ASP A CA 1
ATOM 963 C C . ASP A 1 125 ? 21.970 -0.092 -13.691 1.00 86.69 125 ASP A C 1
ATOM 965 O O . ASP A 1 125 ? 21.109 -0.495 -14.479 1.00 86.69 125 ASP A O 1
ATOM 969 N N . ARG A 1 126 ? 23.127 0.430 -14.113 1.00 75.62 126 ARG A N 1
ATOM 970 C CA . ARG A 1 126 ? 23.512 0.594 -15.522 1.00 75.62 126 ARG A CA 1
ATOM 971 C C . ARG A 1 126 ? 24.093 -0.672 -16.143 1.00 75.62 126 ARG A C 1
ATOM 973 O O . ARG A 1 126 ? 24.168 -0.746 -17.365 1.00 75.62 126 ARG A O 1
ATOM 980 N N . SER A 1 127 ? 24.562 -1.615 -15.327 1.00 72.50 127 SER A N 1
ATOM 981 C CA . SER A 1 127 ? 25.337 -2.769 -15.797 1.00 72.50 127 SER A CA 1
ATOM 982 C C . SER A 1 127 ? 24.510 -4.051 -15.913 1.00 72.50 127 SER A C 1
ATOM 984 O O . SER A 1 127 ? 24.560 -4.705 -16.953 1.00 72.50 127 SER A O 1
ATOM 986 N N . ALA A 1 128 ? 23.713 -4.390 -14.895 1.00 72.88 128 ALA A N 1
ATOM 987 C CA . ALA A 1 128 ? 22.838 -5.567 -14.894 1.00 72.88 128 ALA A CA 1
ATOM 988 C C . ALA A 1 128 ? 21.336 -5.216 -14.940 1.00 72.88 128 ALA A C 1
ATOM 990 O O . ALA A 1 128 ? 20.489 -6.101 -15.105 1.00 72.88 128 ALA A O 1
ATOM 991 N N . GLY A 1 129 ? 21.006 -3.933 -14.779 1.00 79.19 129 GLY A N 1
ATOM 992 C CA . GLY A 1 129 ? 19.655 -3.417 -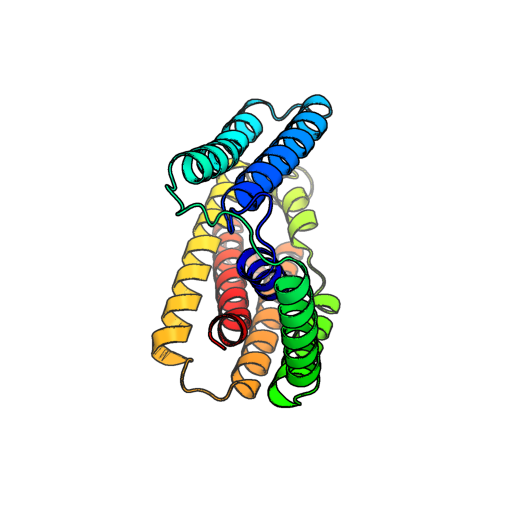14.595 1.00 79.19 129 GLY A CA 1
ATOM 993 C C . GLY A 1 129 ? 18.961 -2.885 -15.847 1.00 79.19 129 GLY A C 1
ATOM 994 O O . GLY A 1 129 ? 19.365 -3.122 -16.987 1.00 79.19 129 GLY A O 1
ATOM 995 N N . LEU A 1 130 ? 17.874 -2.149 -15.620 1.00 82.56 130 LEU A N 1
ATOM 996 C CA . LEU A 1 130 ? 17.116 -1.451 -16.669 1.00 82.56 130 LEU A CA 1
ATOM 997 C C . LEU A 1 130 ? 17.680 -0.069 -17.005 1.00 82.56 130 LEU A C 1
ATOM 999 O O . LEU A 1 130 ? 17.278 0.524 -18.006 1.00 82.56 130 LEU A O 1
ATOM 1003 N N . SER A 1 131 ? 18.629 0.436 -16.210 1.00 85.25 131 SER A N 1
ATOM 1004 C CA . SER A 1 131 ? 19.256 1.753 -16.380 1.00 85.25 131 SER A CA 1
ATOM 1005 C C . SER A 1 131 ? 18.260 2.925 -16.426 1.00 85.25 131 SER A C 1
ATOM 1007 O O . SER A 1 131 ? 18.468 3.923 -17.118 1.00 85.25 131 SER A O 1
ATOM 1009 N N . PHE A 1 132 ? 17.158 2.816 -15.685 1.00 86.50 132 PHE A N 1
ATOM 1010 C CA . PHE A 1 132 ? 16.157 3.867 -15.575 1.00 86.50 132 PHE A CA 1
ATOM 1011 C C . PHE A 1 132 ? 16.698 5.080 -14.816 1.00 86.50 132 PHE A C 1
ATOM 1013 O O . PHE A 1 132 ? 17.390 4.967 -13.806 1.00 86.50 132 PHE A O 1
ATOM 1020 N N . HIS A 1 133 ? 16.335 6.269 -15.293 1.00 83.44 133 HIS A N 1
ATOM 1021 C CA . HIS A 1 133 ? 16.634 7.516 -14.599 1.00 83.44 133 HIS A CA 1
ATOM 1022 C C . HIS A 1 133 ? 15.767 7.638 -13.332 1.00 83.44 133 HIS A C 1
ATOM 1024 O O . HIS A 1 133 ? 14.576 7.336 -13.371 1.00 83.44 133 HIS A O 1
ATOM 1030 N N . GLU A 1 134 ? 16.309 8.157 -12.227 1.00 81.25 134 GLU A N 1
ATOM 1031 C CA . GLU A 1 134 ? 15.590 8.272 -10.942 1.00 81.25 134 GLU A CA 1
ATOM 1032 C C . GLU A 1 134 ? 14.259 9.035 -11.066 1.00 81.25 134 GLU A C 1
ATOM 1034 O O . GLU A 1 134 ? 13.223 8.605 -10.562 1.00 81.25 134 GLU A O 1
ATOM 1039 N N . GLY A 1 135 ? 14.257 10.141 -11.819 1.00 78.44 135 GLY A N 1
ATOM 1040 C CA . GLY A 1 135 ? 13.035 10.893 -12.137 1.00 78.44 135 GLY A CA 1
ATOM 1041 C C . GLY A 1 135 ? 11.946 10.071 -12.844 1.00 78.44 135 GLY A C 1
ATOM 1042 O O . GLY A 1 135 ? 10.761 10.308 -12.612 1.00 78.44 135 GLY A O 1
ATOM 1043 N N . PHE A 1 136 ? 12.317 9.075 -13.655 1.00 83.31 136 PHE A N 1
ATOM 1044 C CA . PHE A 1 136 ? 11.349 8.172 -14.278 1.00 83.31 136 PHE A CA 1
ATOM 1045 C C . PHE A 1 136 ? 10.747 7.192 -13.262 1.00 83.31 136 PHE A C 1
ATOM 1047 O O . PHE A 1 136 ? 9.538 6.977 -13.275 1.00 83.31 136 PHE A O 1
ATOM 1054 N N . ILE A 1 137 ? 11.542 6.678 -12.322 1.00 84.69 137 ILE A N 1
ATOM 1055 C CA . ILE A 1 137 ? 11.031 5.844 -11.222 1.00 84.69 137 ILE A CA 1
ATOM 1056 C C . ILE A 1 137 ? 10.045 6.647 -10.357 1.00 84.69 137 ILE A C 1
ATOM 1058 O O . ILE A 1 137 ? 8.976 6.156 -9.998 1.00 84.69 137 ILE A O 1
ATOM 1062 N N . GLY A 1 138 ? 10.342 7.926 -10.099 1.00 84.19 138 GLY A N 1
ATOM 1063 C CA . GLY A 1 138 ? 9.401 8.837 -9.440 1.00 84.19 138 GLY A CA 1
ATOM 1064 C C . GLY A 1 138 ? 8.077 8.987 -10.203 1.00 84.19 138 GLY A C 1
ATOM 1065 O O . GLY A 1 138 ? 7.002 8.953 -9.602 1.00 84.19 138 GLY A O 1
ATOM 1066 N N . PHE A 1 139 ? 8.135 9.089 -11.534 1.00 87.62 139 PHE A N 1
ATOM 1067 C CA . PHE A 1 139 ? 6.946 9.101 -12.390 1.00 87.62 139 PHE A CA 1
ATOM 1068 C C . PHE A 1 139 ? 6.178 7.768 -12.362 1.00 87.62 139 PHE A C 1
ATOM 1070 O O . PHE A 1 139 ? 4.949 7.782 -12.275 1.00 87.62 139 PHE A O 1
ATOM 1077 N N . MET A 1 140 ? 6.867 6.622 -12.356 1.00 88.00 140 MET A N 1
ATOM 1078 C CA . MET A 1 140 ? 6.237 5.306 -12.184 1.00 88.00 140 MET A CA 1
ATOM 1079 C C . MET A 1 140 ? 5.436 5.233 -10.878 1.00 88.00 140 MET A C 1
ATOM 1081 O O . MET A 1 140 ? 4.269 4.849 -10.898 1.00 88.00 140 MET A O 1
ATOM 1085 N N . PHE A 1 141 ? 6.006 5.679 -9.754 1.00 86.81 141 PHE A N 1
ATOM 1086 C CA . PHE A 1 141 ? 5.294 5.719 -8.469 1.00 86.81 141 PHE A CA 1
ATOM 1087 C C . PHE A 1 141 ? 4.106 6.692 -8.466 1.00 86.81 141 PHE A C 1
ATOM 1089 O O . PHE A 1 141 ? 3.086 6.436 -7.812 1.00 86.81 141 PHE A O 1
ATOM 1096 N N . ALA A 1 142 ? 4.187 7.792 -9.221 1.00 88.81 142 ALA A N 1
ATOM 1097 C CA . ALA A 1 142 ? 3.044 8.679 -9.424 1.00 88.81 142 ALA A CA 1
ATOM 1098 C C . ALA A 1 142 ? 1.901 7.955 -10.161 1.00 88.81 142 ALA A C 1
ATOM 1100 O O . ALA A 1 142 ? 0.747 8.043 -9.737 1.00 88.81 142 ALA A O 1
ATOM 1101 N N . ILE A 1 143 ? 2.212 7.160 -11.191 1.00 90.88 143 ILE A N 1
ATOM 1102 C CA . ILE A 1 143 ? 1.228 6.291 -11.857 1.00 90.88 143 ILE A CA 1
ATOM 1103 C C . ILE A 1 143 ? 0.697 5.219 -10.899 1.00 90.88 143 ILE A C 1
ATOM 1105 O O . ILE A 1 143 ? -0.512 4.995 -10.856 1.00 90.88 143 ILE A O 1
ATOM 1109 N N . GLY A 1 144 ? 1.548 4.624 -10.060 1.00 91.44 144 GLY A N 1
ATOM 1110 C CA . GLY A 1 144 ? 1.125 3.722 -8.983 1.00 91.44 144 GLY A CA 1
ATOM 1111 C C . GLY A 1 144 ? 0.086 4.361 -8.050 1.00 91.44 144 GLY A C 1
ATOM 1112 O O . GLY A 1 144 ? -0.904 3.732 -7.664 1.00 91.44 144 GLY A O 1
ATOM 1113 N N . SER A 1 145 ? 0.241 5.653 -7.747 1.00 91.06 145 SER A N 1
ATOM 1114 C CA . SER A 1 145 ? -0.734 6.419 -6.956 1.00 91.06 145 SER A CA 1
ATOM 1115 C C . SER A 1 145 ? -2.072 6.595 -7.685 1.00 91.06 145 SER A C 1
ATOM 1117 O O . SER A 1 145 ? -3.129 6.452 -7.062 1.00 91.06 145 SER A O 1
ATOM 1119 N N . VAL A 1 146 ? -2.048 6.829 -9.002 1.00 94.50 146 VAL A N 1
ATOM 1120 C CA . VAL A 1 146 ? -3.256 6.838 -9.849 1.00 94.50 146 VAL A CA 1
ATOM 1121 C C . VAL A 1 146 ? -3.921 5.459 -9.858 1.00 94.50 146 VAL A C 1
ATOM 1123 O O . VAL A 1 146 ? -5.127 5.369 -9.639 1.00 94.50 146 VAL A O 1
ATOM 1126 N N . GLY A 1 147 ? -3.150 4.378 -10.004 1.00 93.94 147 GLY A N 1
ATOM 1127 C CA . GLY A 1 147 ? -3.651 3.003 -9.907 1.00 93.94 147 GLY A CA 1
ATOM 1128 C C . GLY A 1 147 ? -4.337 2.729 -8.566 1.00 93.94 147 GLY A C 1
ATOM 1129 O O . GLY A 1 147 ? -5.442 2.188 -8.517 1.00 93.94 147 GLY A O 1
ATOM 1130 N N . SER A 1 148 ? -3.755 3.202 -7.461 1.00 94.00 148 SER A N 1
ATOM 1131 C CA . SER A 1 148 ? -4.397 3.158 -6.143 1.00 94.00 148 SER A CA 1
ATOM 1132 C C . SER A 1 148 ? -5.746 3.896 -6.132 1.00 94.00 148 SER A C 1
ATOM 1134 O O . SER A 1 148 ? -6.709 3.366 -5.581 1.00 94.00 148 SER A O 1
ATOM 1136 N N . LEU A 1 149 ? -5.860 5.091 -6.726 1.00 93.69 149 LEU A N 1
ATOM 1137 C CA . LEU A 1 149 ? -7.145 5.808 -6.814 1.00 93.69 149 LEU A CA 1
ATOM 1138 C C . LEU A 1 149 ? -8.188 5.022 -7.612 1.00 93.69 149 LEU A C 1
ATOM 1140 O O . LEU A 1 149 ? -9.322 4.876 -7.155 1.00 93.69 149 LEU A O 1
ATOM 1144 N N . VAL A 1 150 ? -7.791 4.459 -8.755 1.00 95.38 150 VAL A N 1
ATOM 1145 C CA . VAL A 1 150 ? -8.653 3.577 -9.555 1.00 95.38 150 VAL A CA 1
ATOM 1146 C C . VAL A 1 150 ? -9.135 2.396 -8.711 1.00 95.38 150 VAL A C 1
ATOM 1148 O O . VAL A 1 150 ? -10.321 2.077 -8.729 1.00 95.38 150 VAL A O 1
ATOM 1151 N N . GLY A 1 151 ? -8.260 1.810 -7.889 1.00 93.62 151 GLY A N 1
ATOM 1152 C CA . GLY A 1 151 ? -8.618 0.733 -6.965 1.00 93.62 151 GLY A CA 1
ATOM 1153 C C . GLY A 1 151 ? -9.670 1.139 -5.927 1.00 93.62 151 GLY A C 1
ATOM 1154 O O . GLY A 1 151 ? -10.576 0.358 -5.639 1.00 93.62 151 GLY A O 1
ATOM 1155 N N . VAL A 1 152 ? -9.605 2.366 -5.395 1.00 92.88 152 VAL A N 1
ATOM 1156 C CA . VAL A 1 152 ? -10.638 2.896 -4.480 1.00 92.88 152 VAL A CA 1
ATOM 1157 C C . VAL A 1 152 ? -11.982 3.040 -5.192 1.00 92.88 152 VAL A C 1
ATOM 1159 O O . VAL A 1 152 ? -12.998 2.591 -4.662 1.00 92.88 152 VAL A O 1
ATOM 1162 N N . ILE A 1 153 ? -11.985 3.637 -6.387 1.00 94.31 153 ILE A N 1
ATOM 1163 C CA . ILE A 1 153 ? -13.202 3.874 -7.177 1.00 94.31 153 ILE A CA 1
ATOM 1164 C C . ILE A 1 153 ? -13.854 2.542 -7.557 1.00 94.31 153 ILE A C 1
ATOM 1166 O O . ILE A 1 153 ? -15.055 2.353 -7.363 1.00 94.31 153 ILE A O 1
ATOM 1170 N N . LEU A 1 154 ? -13.054 1.593 -8.043 1.00 92.75 154 LEU A N 1
ATOM 1171 C CA . LEU A 1 154 ? -13.516 0.260 -8.415 1.00 92.75 154 LEU A CA 1
ATOM 1172 C C . LEU A 1 154 ? -14.077 -0.490 -7.201 1.00 92.75 154 LEU A C 1
ATOM 1174 O O . LEU A 1 154 ? -15.112 -1.152 -7.301 1.00 92.75 154 LEU A O 1
ATOM 1178 N N . TYR A 1 155 ? -13.452 -0.324 -6.031 1.00 91.62 155 TYR A N 1
ATOM 1179 C CA . TYR A 1 155 ? -13.986 -0.882 -4.799 1.00 91.62 155 TYR A CA 1
ATOM 1180 C C . TYR A 1 155 ? -15.351 -0.289 -4.433 1.00 91.62 155 TYR A C 1
ATOM 1182 O O . TYR A 1 155 ? -16.296 -1.032 -4.190 1.00 91.62 155 TYR A O 1
ATOM 1190 N N . GLN A 1 156 ? -15.465 1.040 -4.402 1.00 90.56 156 GLN A N 1
ATOM 1191 C CA . GLN A 1 156 ? -16.682 1.726 -3.963 1.00 90.56 156 GLN A CA 1
ATOM 1192 C C . GLN A 1 156 ? -17.871 1.512 -4.902 1.00 90.56 156 GLN A C 1
ATOM 1194 O O . GLN A 1 156 ? -18.990 1.393 -4.409 1.00 90.56 156 GLN A O 1
ATOM 1199 N N . ASN A 1 157 ? -17.627 1.441 -6.213 1.00 91.19 157 ASN A N 1
ATOM 1200 C CA . ASN A 1 157 ? -18.691 1.352 -7.212 1.00 91.19 157 ASN A CA 1
ATOM 1201 C C . ASN A 1 157 ? -19.108 -0.084 -7.547 1.00 91.19 157 ASN A C 1
ATOM 1203 O O . ASN A 1 157 ? -20.255 -0.293 -7.922 1.00 91.19 157 ASN A O 1
ATOM 1207 N N . ILE A 1 158 ? -18.187 -1.055 -7.471 1.00 90.81 158 ILE A N 1
ATOM 1208 C CA . ILE A 1 158 ? -18.429 -2.422 -7.970 1.00 90.81 158 ILE A CA 1
ATOM 1209 C C . ILE A 1 158 ? -18.258 -3.461 -6.863 1.00 90.81 158 ILE A C 1
ATOM 1211 O O . ILE A 1 158 ? -19.091 -4.347 -6.703 1.00 90.81 158 ILE A O 1
ATOM 1215 N N . LEU A 1 159 ? -17.170 -3.384 -6.092 1.00 88.88 159 LEU A N 1
ATOM 1216 C CA . LEU A 1 159 ? -16.797 -4.471 -5.182 1.00 88.88 159 LEU A CA 1
ATOM 1217 C C . LEU A 1 159 ? -17.385 -4.348 -3.774 1.00 88.88 159 LEU A C 1
ATOM 1219 O O . LEU A 1 159 ? -17.295 -5.302 -3.009 1.00 88.88 159 LEU A O 1
ATOM 1223 N N . LYS A 1 160 ? -17.984 -3.210 -3.413 1.00 87.25 160 LYS A N 1
ATOM 1224 C CA . LYS A 1 160 ? -18.470 -2.941 -2.051 1.00 87.25 160 LYS A CA 1
ATOM 1225 C C . LYS A 1 160 ? -19.522 -3.950 -1.574 1.00 87.25 160 LYS A C 1
ATOM 1227 O O . LYS A 1 160 ? -19.523 -4.295 -0.395 1.00 87.25 160 LYS A O 1
ATOM 1232 N N . ASP A 1 161 ? -20.377 -4.426 -2.477 1.00 86.44 161 ASP A N 1
ATOM 1233 C CA . ASP A 1 161 ? -21.477 -5.342 -2.147 1.00 86.44 161 ASP A CA 1
ATOM 1234 C C . ASP A 1 161 ? -21.059 -6.824 -2.174 1.00 86.44 161 ASP A C 1
ATOM 1236 O O . ASP A 1 161 ? -21.821 -7.709 -1.782 1.00 86.44 161 ASP A O 1
ATOM 1240 N N . HIS A 1 162 ? -19.830 -7.124 -2.608 1.00 87.06 162 HIS A N 1
ATOM 1241 C CA . HIS A 1 162 ? -19.317 -8.488 -2.622 1.00 87.06 162 HIS A CA 1
ATOM 1242 C C . HIS A 1 162 ? -18.958 -8.984 -1.217 1.00 87.06 162 HIS A C 1
ATOM 1244 O O . HIS A 1 162 ? -18.568 -8.234 -0.321 1.00 87.06 162 HIS A O 1
ATOM 1250 N N . SER A 1 163 ? -19.022 -10.307 -1.029 1.00 87.19 163 SER A N 1
ATOM 1251 C CA . SER A 1 163 ? -18.640 -10.912 0.246 1.00 87.19 163 SER A CA 1
ATOM 1252 C C . SER A 1 163 ? -17.171 -10.623 0.588 1.00 87.19 163 SER A C 1
ATOM 1254 O O . SER A 1 163 ? -16.255 -10.874 -0.201 1.00 87.19 163 SER A O 1
ATOM 1256 N N . PHE A 1 164 ? -16.942 -10.161 1.818 1.00 83.19 164 PHE A N 1
ATOM 1257 C CA . PHE A 1 164 ? -15.622 -9.801 2.343 1.00 83.19 164 PHE A CA 1
ATOM 1258 C C . PHE A 1 164 ? -14.554 -10.888 2.116 1.00 83.19 164 PHE A C 1
ATOM 1260 O O . PHE A 1 164 ? -13.415 -10.601 1.754 1.00 83.19 164 PHE A O 1
ATOM 1267 N N . ARG A 1 165 ? -14.926 -12.164 2.288 1.00 83.44 165 ARG A N 1
ATOM 1268 C CA . ARG A 1 165 ? -14.008 -13.306 2.127 1.00 83.44 165 ARG A CA 1
ATOM 1269 C C . ARG A 1 165 ? -13.588 -13.520 0.677 1.00 83.44 165 ARG A C 1
ATOM 1271 O O . ARG A 1 165 ? -12.413 -13.764 0.426 1.00 83.44 165 ARG A O 1
ATOM 1278 N N . SER A 1 166 ? -14.535 -13.420 -0.258 1.00 86.06 166 SER A N 1
ATOM 1279 C CA . SER A 1 166 ? -14.236 -13.571 -1.682 1.00 86.06 166 SER A CA 1
ATOM 1280 C C . SER A 1 166 ? -13.335 -12.443 -2.165 1.00 86.06 166 SER A C 1
ATOM 1282 O O . SER A 1 166 ? -12.422 -12.697 -2.939 1.00 86.06 166 SER A O 1
ATOM 1284 N N . LEU A 1 167 ? -13.544 -11.218 -1.678 1.00 88.88 167 LEU A N 1
ATOM 1285 C CA . LEU A 1 167 ? -12.706 -10.075 -2.036 1.00 88.88 167 LEU A CA 1
ATOM 1286 C C . LEU A 1 167 ? -11.266 -10.241 -1.568 1.00 88.88 167 LEU A C 1
ATOM 1288 O O . LEU A 1 167 ? -10.340 -10.021 -2.347 1.00 88.88 167 LEU A O 1
ATOM 1292 N N . LEU A 1 168 ? -11.062 -10.663 -0.318 1.00 86.75 168 LEU A N 1
ATOM 1293 C CA . LEU A 1 168 ? -9.721 -10.927 0.198 1.00 86.75 168 LEU A CA 1
ATOM 1294 C C . LEU A 1 168 ? -9.023 -12.052 -0.570 1.00 86.75 168 LEU A C 1
ATOM 1296 O O . LEU A 1 168 ? -7.862 -11.906 -0.936 1.00 86.75 168 LEU A O 1
ATOM 1300 N N . PHE A 1 169 ? -9.736 -13.139 -0.873 1.00 88.12 169 PHE A N 1
ATOM 1301 C CA . PHE A 1 169 ? -9.172 -14.244 -1.644 1.00 88.12 169 PHE A CA 1
ATOM 1302 C C . PHE A 1 169 ? -8.813 -13.827 -3.078 1.00 88.12 169 PHE A C 1
ATOM 1304 O O . PHE A 1 169 ? -7.677 -14.027 -3.506 1.00 88.12 169 PHE A O 1
ATOM 1311 N N . SER A 1 170 ? -9.740 -13.193 -3.802 1.00 89.62 170 SER A N 1
ATOM 1312 C CA . SER A 1 170 ? -9.510 -12.758 -5.183 1.00 89.62 170 SER A CA 1
ATOM 1313 C C . SER A 1 170 ? -8.424 -11.689 -5.276 1.00 89.62 170 SER A C 1
ATOM 1315 O O . SER A 1 170 ? -7.581 -11.758 -6.163 1.00 89.62 170 SER A O 1
ATOM 1317 N N . SER A 1 171 ? -8.392 -10.723 -4.352 1.00 89.94 171 SER A N 1
ATOM 1318 C CA . SER A 1 171 ? -7.326 -9.711 -4.324 1.00 89.94 171 SER A CA 1
ATOM 1319 C C . SER A 1 171 ? -5.962 -10.314 -3.995 1.00 89.94 171 SER A C 1
ATOM 1321 O O . SER A 1 171 ? -4.973 -9.900 -4.589 1.00 89.94 171 SER A O 1
ATOM 1323 N N . GLN A 1 172 ? -5.892 -11.326 -3.124 1.00 89.75 172 GLN A N 1
ATOM 1324 C CA . GLN A 1 172 ? -4.645 -12.044 -2.858 1.00 89.75 172 GLN A CA 1
ATOM 1325 C C . GLN A 1 172 ? -4.169 -12.838 -4.078 1.00 89.75 172 GLN A C 1
ATOM 1327 O O . GLN A 1 172 ? -2.978 -12.823 -4.383 1.00 89.75 172 GLN A O 1
ATOM 1332 N N . LEU A 1 173 ? -5.085 -13.499 -4.791 1.00 91.12 173 LEU A N 1
ATOM 1333 C CA . LEU A 1 173 ? -4.760 -14.209 -6.027 1.00 91.12 173 LEU A CA 1
ATOM 1334 C C . LEU A 1 173 ? -4.235 -13.236 -7.090 1.00 91.12 173 LEU A C 1
ATOM 1336 O O . LEU A 1 173 ? -3.164 -13.454 -7.649 1.00 91.12 173 LEU A O 1
ATOM 1340 N N . LEU A 1 174 ? -4.937 -12.123 -7.312 1.00 91.62 174 LEU A N 1
ATOM 1341 C CA . LEU A 1 174 ? -4.501 -11.077 -8.236 1.00 91.62 174 LEU A CA 1
ATOM 1342 C C . LEU A 1 174 ? -3.148 -10.481 -7.831 1.00 91.62 174 LEU A C 1
ATOM 1344 O O . LEU A 1 174 ? -2.316 -10.248 -8.699 1.00 91.62 174 LEU A O 1
ATOM 1348 N N . LEU A 1 175 ? -2.896 -10.290 -6.533 1.00 89.44 175 LEU A N 1
ATOM 1349 C CA . LEU A 1 175 ? -1.612 -9.789 -6.043 1.00 89.44 175 LEU A CA 1
ATOM 1350 C C . LEU A 1 175 ? -0.480 -10.791 -6.299 1.00 89.44 175 LEU A C 1
ATOM 1352 O O . LEU A 1 175 ? 0.610 -10.386 -6.681 1.00 89.44 175 LEU A O 1
ATOM 1356 N N . SER A 1 176 ? -0.736 -12.095 -6.144 1.00 88.62 176 SER A N 1
ATOM 1357 C CA . SER A 1 176 ? 0.256 -13.123 -6.489 1.00 88.62 176 SER A CA 1
ATOM 1358 C C . SER A 1 176 ? 0.556 -13.173 -7.988 1.00 88.62 176 SER A C 1
ATOM 1360 O O . SER A 1 176 ? 1.708 -13.353 -8.363 1.00 88.62 176 SER A O 1
ATOM 1362 N N . LEU A 1 177 ? -0.453 -12.957 -8.839 1.00 89.88 177 LEU A N 1
ATOM 1363 C CA . LEU A 1 177 ? -0.267 -12.863 -10.288 1.00 89.88 177 LEU A CA 1
ATOM 1364 C C . LEU A 1 177 ? 0.510 -11.602 -10.670 1.00 89.88 177 LEU A C 1
ATOM 1366 O O . LEU A 1 177 ? 1.394 -11.675 -11.516 1.00 89.88 177 LEU A O 1
ATOM 1370 N N . ALA A 1 178 ? 0.218 -10.474 -10.021 1.00 89.31 178 ALA A N 1
ATOM 1371 C CA . ALA A 1 178 ? 0.955 -9.233 -10.218 1.00 89.31 178 ALA A CA 1
ATOM 1372 C C . ALA A 1 178 ? 2.425 -9.385 -9.791 1.00 89.31 178 ALA A C 1
ATOM 1374 O O . ALA A 1 178 ? 3.310 -9.050 -10.560 1.00 89.31 178 ALA A O 1
ATOM 1375 N N . GLY A 1 179 ? 2.711 -10.046 -8.664 1.00 86.12 179 GLY A N 1
ATOM 1376 C CA . GLY A 1 179 ? 4.092 -10.354 -8.264 1.00 86.12 179 GLY A CA 1
ATOM 1377 C C . GLY A 1 179 ? 4.851 -11.285 -9.226 1.00 86.12 179 GLY A C 1
ATOM 1378 O O . GLY A 1 179 ? 6.076 -11.340 -9.194 1.00 86.12 179 GLY A O 1
ATOM 1379 N N . MET A 1 180 ? 4.167 -12.017 -10.116 1.00 88.19 180 MET A N 1
ATOM 1380 C CA . MET A 1 180 ? 4.845 -12.751 -11.197 1.00 88.19 180 MET A CA 1
ATOM 1381 C C . MET A 1 180 ? 5.298 -11.829 -12.337 1.00 88.19 180 MET A C 1
ATOM 1383 O O . MET A 1 180 ? 6.188 -12.214 -13.096 1.00 88.19 180 MET A O 1
ATOM 1387 N N . LEU A 1 181 ? 4.728 -10.625 -12.468 1.00 88.62 181 LEU A N 1
ATOM 1388 C CA . LEU A 1 181 ? 5.167 -9.629 -13.448 1.00 88.62 181 LEU A CA 1
ATOM 1389 C C . LEU A 1 181 ? 6.590 -9.154 -13.136 1.00 88.62 181 LEU A C 1
ATOM 1391 O O . LEU A 1 181 ? 7.400 -9.082 -14.060 1.00 88.62 181 LEU A O 1
ATOM 1395 N N . ASP A 1 182 ? 6.934 -8.968 -11.857 1.00 87.12 182 ASP A N 1
ATOM 1396 C CA . ASP A 1 182 ? 8.313 -8.698 -11.426 1.00 87.12 182 ASP A CA 1
ATOM 1397 C C . ASP A 1 182 ? 9.281 -9.766 -11.962 1.00 87.12 182 ASP A C 1
ATOM 1399 O O . ASP A 1 182 ? 10.318 -9.461 -12.551 1.00 87.12 182 ASP A O 1
ATOM 1403 N N . LEU A 1 183 ? 8.912 -11.045 -11.838 1.00 87.12 183 LEU A N 1
ATOM 1404 C CA . LEU A 1 183 ? 9.732 -12.165 -12.304 1.00 87.12 183 LEU A CA 1
ATOM 1405 C C . LEU A 1 183 ? 9.842 -12.211 -13.837 1.00 87.12 183 LEU A C 1
ATOM 1407 O O . LEU A 1 183 ? 10.911 -12.502 -14.376 1.00 87.12 183 LEU A O 1
ATOM 1411 N N . ILE A 1 184 ? 8.760 -11.885 -14.551 1.00 89.81 184 ILE A N 1
ATOM 1412 C CA . ILE A 1 184 ? 8.749 -11.744 -16.016 1.00 89.81 184 ILE A CA 1
ATOM 1413 C C . ILE A 1 184 ? 9.705 -10.632 -16.462 1.00 89.81 184 ILE A C 1
ATOM 1415 O O . ILE A 1 184 ? 10.419 -10.813 -17.455 1.00 89.81 184 ILE A O 1
ATOM 1419 N N . LEU A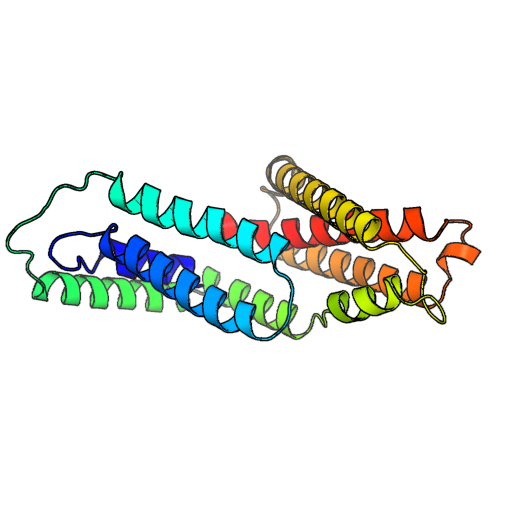 1 185 ? 9.738 -9.513 -15.735 1.00 88.62 185 LEU A N 1
ATOM 1420 C CA . LEU A 1 185 ? 10.617 -8.383 -16.022 1.00 88.62 185 LEU A CA 1
ATOM 1421 C C . LEU A 1 185 ? 12.086 -8.733 -15.750 1.00 88.62 185 LEU A C 1
ATOM 1423 O O . LEU A 1 185 ? 12.936 -8.516 -16.614 1.00 88.62 185 LEU A O 1
ATOM 1427 N N . VAL A 1 186 ? 12.380 -9.351 -14.602 1.00 87.88 186 VAL A N 1
ATOM 1428 C CA . VAL A 1 186 ? 13.741 -9.782 -14.233 1.00 87.88 186 VAL A CA 1
ATOM 1429 C C . VAL A 1 186 ? 14.291 -10.815 -15.221 1.00 87.88 186 VAL A C 1
ATOM 1431 O O . VAL A 1 186 ? 15.443 -10.722 -15.641 1.00 87.88 186 VAL A O 1
ATOM 1434 N N . LEU A 1 187 ? 13.465 -11.768 -15.670 1.00 88.31 187 LEU A N 1
ATOM 1435 C CA . LEU A 1 187 ? 13.849 -12.762 -16.682 1.00 88.31 187 LEU A CA 1
ATOM 1436 C C . LEU A 1 187 ? 13.857 -12.216 -18.122 1.00 88.31 187 LEU A C 1
ATOM 1438 O O . LEU A 1 187 ? 14.111 -12.980 -19.059 1.00 88.31 187 LEU A O 1
ATOM 1442 N N . ARG A 1 188 ? 13.559 -10.924 -18.322 1.00 88.25 188 ARG A N 1
ATOM 1443 C CA . ARG A 1 188 ? 13.459 -10.267 -19.638 1.00 88.25 188 ARG A CA 1
ATOM 1444 C C . ARG A 1 188 ? 12.468 -10.956 -20.590 1.00 88.25 188 ARG A C 1
ATOM 1446 O O . ARG A 1 188 ? 12.606 -10.902 -21.815 1.00 88.25 188 ARG A O 1
ATOM 1453 N N . LEU A 1 189 ? 11.454 -11.635 -20.044 1.00 88.62 189 LEU A N 1
ATOM 1454 C CA . LEU A 1 189 ? 10.407 -12.292 -20.833 1.00 88.62 189 LEU A CA 1
ATOM 1455 C C . LEU A 1 189 ? 9.462 -11.268 -21.476 1.00 88.62 189 LEU A C 1
ATOM 1457 O O . LEU A 1 189 ? 8.883 -11.545 -22.524 1.00 88.62 189 LEU A O 1
ATOM 1461 N N . ASN A 1 190 ? 9.360 -10.068 -20.902 1.00 89.44 190 ASN A N 1
ATOM 1462 C CA . ASN A 1 190 ? 8.646 -8.928 -21.479 1.00 89.44 190 ASN A CA 1
ATOM 1463 C C . ASN A 1 190 ? 9.129 -8.580 -22.900 1.00 89.44 190 ASN A C 1
ATOM 1465 O O . ASN A 1 190 ? 8.306 -8.369 -23.791 1.00 89.44 190 ASN A O 1
ATOM 1469 N N . LEU A 1 191 ? 10.443 -8.631 -23.147 1.00 88.00 191 LEU A N 1
ATOM 1470 C CA . LEU A 1 191 ? 11.015 -8.378 -24.472 1.00 88.00 191 LEU A CA 1
ATOM 1471 C C . LEU A 1 191 ? 10.672 -9.488 -25.472 1.00 88.00 191 LEU A C 1
ATOM 1473 O O . LEU A 1 191 ? 10.429 -9.202 -26.642 1.00 88.00 191 LEU A O 1
ATOM 1477 N N . LYS A 1 192 ? 10.5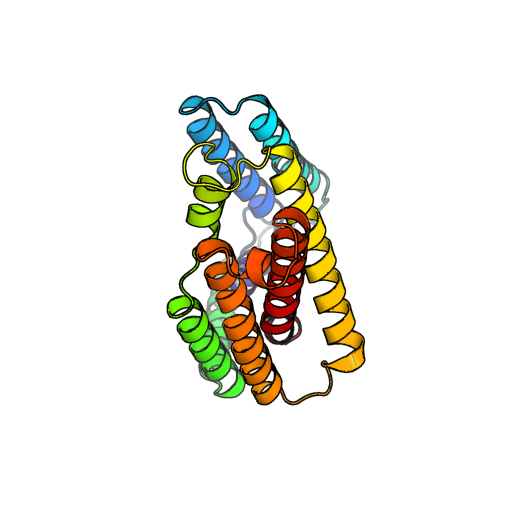67 -10.747 -25.018 1.00 89.06 192 LYS A N 1
ATOM 1478 C CA . LYS A 1 192 ? 10.085 -11.856 -25.865 1.00 89.06 192 LYS A CA 1
ATOM 1479 C C . LYS A 1 192 ? 8.618 -11.685 -26.262 1.00 89.06 192 LYS A C 1
ATOM 1481 O O . LYS A 1 192 ? 8.227 -12.140 -27.330 1.00 89.06 192 LYS A O 1
ATOM 1486 N N . MET A 1 193 ? 7.827 -11.013 -25.426 1.00 87.19 193 MET A N 1
ATOM 1487 C CA . MET A 1 193 ? 6.448 -10.617 -25.734 1.00 87.19 193 MET A CA 1
ATOM 1488 C C . MET A 1 193 ? 6.367 -9.333 -26.581 1.00 87.19 193 MET A C 1
ATOM 1490 O O . MET A 1 193 ? 5.271 -8.916 -26.942 1.00 87.19 193 MET A O 1
ATOM 1494 N N . GLY A 1 194 ? 7.504 -8.702 -26.903 1.00 89.44 194 GLY A N 1
ATOM 1495 C CA . GLY A 1 194 ? 7.571 -7.470 -27.693 1.00 89.44 194 GLY A CA 1
ATOM 1496 C C . GLY A 1 194 ? 7.212 -6.196 -26.922 1.00 89.44 194 GLY A C 1
ATOM 1497 O O . GLY A 1 194 ? 7.009 -5.154 -27.541 1.00 89.44 194 GLY A O 1
ATOM 1498 N N . ILE A 1 195 ? 7.123 -6.253 -25.589 1.00 90.81 195 ILE A N 1
ATOM 1499 C CA . ILE A 1 195 ? 6.745 -5.107 -24.754 1.00 90.81 195 ILE A CA 1
ATOM 1500 C C . ILE A 1 195 ? 8.015 -4.429 -24.226 1.00 90.81 195 ILE A C 1
ATOM 1502 O O . ILE A 1 195 ? 8.798 -5.083 -23.529 1.00 90.81 195 ILE A O 1
ATOM 1506 N N . PRO A 1 196 ? 8.224 -3.125 -24.490 1.00 91.25 196 PRO A N 1
ATOM 1507 C CA . PRO A 1 196 ? 9.366 -2.409 -23.943 1.00 91.25 196 PRO A CA 1
ATOM 1508 C C . PRO A 1 196 ? 9.318 -2.336 -22.415 1.00 91.25 196 PRO A C 1
ATOM 1510 O O . PRO A 1 196 ? 8.267 -2.098 -21.815 1.00 91.25 196 PRO A O 1
ATOM 1513 N N . ASP A 1 197 ? 10.494 -2.459 -21.813 1.00 89.81 197 ASP A N 1
ATOM 1514 C CA . ASP A 1 197 ? 10.773 -2.363 -20.379 1.00 89.81 197 ASP A CA 1
ATOM 1515 C C . ASP A 1 197 ? 10.015 -1.230 -19.661 1.00 89.81 197 ASP A C 1
ATOM 1517 O O . ASP A 1 197 ? 9.386 -1.449 -18.628 1.00 89.81 197 ASP A O 1
ATOM 1521 N N . PHE A 1 198 ? 10.028 -0.028 -20.246 1.00 88.75 198 PHE A N 1
ATOM 1522 C CA . PHE A 1 198 ? 9.359 1.166 -19.721 1.00 88.75 198 PHE A CA 1
ATOM 1523 C C . PHE A 1 198 ? 7.858 0.950 -19.498 1.00 88.75 198 PHE A C 1
ATOM 1525 O O . PHE A 1 198 ? 7.337 1.215 -18.416 1.00 88.75 198 PHE A O 1
ATOM 1532 N N . TYR A 1 199 ? 7.154 0.467 -20.525 1.00 90.50 199 TYR A N 1
ATOM 1533 C CA . TYR A 1 199 ? 5.704 0.293 -20.462 1.00 90.50 199 TYR A CA 1
ATOM 1534 C C . TYR A 1 199 ? 5.338 -0.831 -19.506 1.00 90.50 199 TYR A C 1
ATOM 1536 O O . TYR A 1 199 ? 4.379 -0.701 -18.750 1.00 90.50 199 TYR A O 1
ATOM 1544 N N . PHE A 1 200 ? 6.122 -1.909 -19.515 1.00 92.19 200 PHE A N 1
ATOM 1545 C CA . PHE A 1 200 ? 5.887 -3.047 -18.642 1.00 92.19 200 PHE A CA 1
ATOM 1546 C C . PHE A 1 200 ? 6.000 -2.652 -17.164 1.00 92.19 200 PHE A C 1
ATOM 1548 O O . PHE A 1 200 ? 5.076 -2.912 -16.399 1.00 92.19 200 PHE A O 1
ATOM 1555 N N . ALA A 1 201 ? 7.071 -1.948 -16.787 1.00 90.19 201 ALA A N 1
ATOM 1556 C CA . ALA A 1 201 ? 7.301 -1.522 -15.408 1.00 90.19 201 ALA A CA 1
ATOM 1557 C C . ALA A 1 201 ? 6.232 -0.529 -14.906 1.00 90.19 201 ALA A C 1
ATOM 1559 O O . ALA A 1 201 ? 5.783 -0.610 -13.766 1.00 90.19 201 ALA A O 1
ATOM 1560 N N . VAL A 1 202 ? 5.777 0.391 -15.766 1.00 91.50 202 VAL A N 1
ATOM 1561 C CA . VAL A 1 202 ? 4.700 1.342 -15.434 1.00 91.50 202 VAL A CA 1
ATOM 1562 C C . VAL A 1 202 ? 3.362 0.633 -15.212 1.00 91.50 202 VAL A C 1
ATOM 1564 O O . VAL A 1 202 ? 2.629 0.969 -14.278 1.00 91.50 202 VAL A O 1
ATOM 1567 N N . ILE A 1 203 ? 3.022 -0.320 -16.085 1.00 92.06 203 ILE A N 1
ATOM 1568 C CA . ILE A 1 203 ? 1.771 -1.080 -15.992 1.00 92.06 203 ILE A CA 1
ATOM 1569 C C . ILE A 1 203 ? 1.773 -1.933 -14.729 1.00 92.06 203 ILE A C 1
ATOM 1571 O O . ILE A 1 203 ? 0.786 -1.915 -13.994 1.00 92.06 203 ILE A O 1
ATOM 1575 N N . ASP A 1 204 ? 2.869 -2.643 -14.474 1.00 91.62 204 ASP A N 1
ATOM 1576 C CA . ASP A 1 204 ? 3.009 -3.474 -13.286 1.00 91.62 204 ASP A CA 1
ATOM 1577 C C . ASP A 1 204 ? 2.845 -2.652 -11.998 1.00 91.62 204 ASP A C 1
ATOM 1579 O O . ASP A 1 204 ? 1.956 -2.942 -11.198 1.00 91.62 204 ASP A O 1
ATOM 1583 N N . GLU A 1 205 ? 3.579 -1.543 -11.848 1.00 91.44 205 GLU A N 1
ATOM 1584 C CA . GLU A 1 205 ? 3.464 -0.670 -10.671 1.00 91.44 205 GLU A CA 1
ATOM 1585 C C . GLU A 1 205 ? 2.024 -0.146 -10.484 1.00 91.44 205 GLU A C 1
ATOM 1587 O O . GLU A 1 205 ? 1.476 -0.159 -9.376 1.00 91.44 205 GLU A O 1
ATOM 1592 N N . GLY A 1 206 ? 1.359 0.263 -11.571 1.00 92.56 206 GLY A N 1
ATOM 1593 C CA . GLY A 1 206 ? -0.038 0.703 -11.545 1.00 92.56 206 GLY A CA 1
ATOM 1594 C C . GLY A 1 206 ? -1.011 -0.389 -11.084 1.00 92.56 206 GLY A C 1
ATOM 1595 O O . GLY A 1 206 ? -1.841 -0.158 -10.196 1.00 92.56 206 GLY A O 1
ATOM 1596 N N . VAL A 1 207 ? -0.904 -1.583 -11.669 1.00 93.00 207 VAL A N 1
ATOM 1597 C CA . VAL A 1 207 ? -1.773 -2.735 -11.384 1.00 93.00 207 VAL A CA 1
ATOM 1598 C C . VAL A 1 207 ? -1.539 -3.256 -9.967 1.00 93.00 207 VAL A C 1
ATOM 1600 O O . VAL A 1 207 ? -2.498 -3.445 -9.212 1.00 93.00 207 VAL A O 1
ATOM 1603 N N . SER A 1 208 ? -0.280 -3.406 -9.565 1.00 91.44 208 SER A N 1
ATOM 1604 C CA . SER A 1 208 ? 0.120 -3.864 -8.236 1.00 91.44 208 SER A CA 1
ATOM 1605 C C . SER A 1 208 ? -0.396 -2.928 -7.137 1.00 91.44 208 SER A C 1
ATOM 1607 O O . SER A 1 208 ? -1.032 -3.385 -6.177 1.00 91.44 208 SER A O 1
ATOM 1609 N N . LYS A 1 209 ? -0.245 -1.601 -7.289 1.00 92.06 209 LYS A N 1
ATOM 1610 C CA . LYS A 1 209 ? -0.787 -0.626 -6.318 1.00 92.06 209 LYS A CA 1
ATOM 1611 C C . LYS A 1 209 ? -2.317 -0.579 -6.313 1.00 92.06 209 LYS A C 1
ATOM 1613 O O . LYS A 1 209 ? -2.906 -0.422 -5.238 1.00 92.06 209 LYS A O 1
ATOM 1618 N N . MET A 1 210 ? -2.970 -0.761 -7.463 1.00 94.56 210 MET A N 1
ATOM 1619 C CA . MET A 1 210 ? -4.432 -0.859 -7.561 1.00 94.56 210 MET A CA 1
ATOM 1620 C C . MET A 1 210 ? -4.976 -2.064 -6.778 1.00 94.56 210 MET A C 1
ATOM 1622 O O . MET A 1 210 ? -5.843 -1.900 -5.916 1.00 94.56 210 MET A O 1
ATOM 1626 N N . ILE A 1 211 ? -4.453 -3.266 -7.040 1.00 92.31 211 ILE A N 1
ATOM 1627 C CA . ILE A 1 211 ? -4.894 -4.509 -6.386 1.00 92.31 211 ILE A CA 1
ATOM 1628 C C . ILE A 1 211 ? -4.629 -4.439 -4.882 1.00 92.31 211 ILE A C 1
ATOM 1630 O O . ILE A 1 211 ? -5.507 -4.761 -4.075 1.00 92.31 211 ILE A O 1
ATOM 1634 N N . ASN A 1 212 ? -3.442 -3.963 -4.493 1.00 90.06 212 ASN A N 1
ATOM 1635 C CA . ASN A 1 212 ? -3.099 -3.810 -3.087 1.00 90.06 212 ASN A CA 1
ATOM 1636 C C . ASN A 1 212 ? -4.066 -2.836 -2.396 1.00 90.06 212 ASN A C 1
ATOM 1638 O O . ASN A 1 212 ? -4.556 -3.120 -1.303 1.00 90.06 212 ASN A O 1
ATOM 1642 N N . ARG A 1 213 ? -4.447 -1.726 -3.046 1.00 91.50 213 ARG A N 1
ATOM 1643 C CA . ARG A 1 213 ? -5.458 -0.822 -2.484 1.00 91.50 213 ARG A CA 1
ATOM 1644 C C . ARG A 1 213 ? -6.796 -1.528 -2.268 1.00 91.50 213 ARG A C 1
ATOM 1646 O O . ARG A 1 213 ? -7.350 -1.405 -1.177 1.00 91.50 213 ARG A O 1
ATOM 1653 N N . ILE A 1 214 ? -7.288 -2.277 -3.256 1.00 91.69 214 ILE A N 1
ATOM 1654 C CA . ILE A 1 214 ? -8.550 -3.033 -3.160 1.00 91.69 214 ILE A CA 1
ATOM 1655 C C . ILE A 1 214 ? -8.517 -4.009 -1.977 1.00 91.69 214 ILE A C 1
ATOM 1657 O O . ILE A 1 214 ? -9.486 -4.083 -1.227 1.00 91.69 214 ILE A O 1
ATOM 1661 N N . LYS A 1 215 ? -7.394 -4.703 -1.756 1.00 89.62 215 LYS A N 1
ATOM 1662 C CA . LYS A 1 215 ? -7.210 -5.629 -0.625 1.00 89.62 215 LYS A CA 1
ATOM 1663 C C . LYS A 1 215 ? -7.378 -4.948 0.740 1.00 89.62 215 LYS A C 1
ATOM 1665 O O . LYS A 1 215 ? -7.952 -5.535 1.654 1.00 89.62 215 LYS A O 1
ATOM 1670 N N . TRP A 1 216 ? -6.901 -3.710 0.886 1.00 84.69 216 TRP A N 1
ATOM 1671 C CA . TRP A 1 216 ? -6.971 -2.956 2.146 1.00 84.69 216 TRP A CA 1
ATOM 1672 C C . TRP A 1 216 ? -8.316 -2.259 2.388 1.00 84.69 216 TRP A C 1
ATOM 1674 O O . TRP A 1 216 ? -8.675 -2.018 3.542 1.00 84.69 216 TRP A O 1
ATOM 1684 N N . MET A 1 217 ? -9.059 -1.925 1.330 1.00 87.75 217 MET A N 1
ATOM 1685 C CA . MET A 1 217 ? -10.311 -1.162 1.421 1.00 87.75 217 MET A CA 1
ATOM 1686 C C . MET A 1 217 ? -11.360 -1.767 2.370 1.00 87.75 217 MET A C 1
ATOM 1688 O O . MET A 1 217 ? -11.880 -1.016 3.198 1.00 87.75 217 MET A O 1
ATOM 1692 N N . PRO A 1 218 ? -11.637 -3.086 2.349 1.00 81.88 218 PRO A N 1
ATOM 1693 C CA . PRO A 1 218 ? -12.587 -3.697 3.269 1.00 81.88 218 PRO A CA 1
ATOM 1694 C C . PRO A 1 218 ? -12.296 -3.408 4.743 1.00 81.88 218 PRO A C 1
ATOM 1696 O O . PRO A 1 218 ? -13.220 -3.147 5.501 1.00 81.88 218 PRO A O 1
ATOM 1699 N N . LEU A 1 219 ? -11.022 -3.394 5.150 1.00 76.88 219 LEU A N 1
ATOM 1700 C CA . LEU A 1 219 ? -10.626 -3.093 6.531 1.00 76.88 219 LEU A CA 1
ATOM 1701 C C . LEU A 1 219 ? -10.687 -1.609 6.890 1.00 76.88 219 LEU A C 1
ATOM 1703 O O . LEU A 1 219 ? -10.749 -1.278 8.069 1.00 76.88 219 LEU A O 1
ATOM 1707 N N . LEU A 1 220 ? -10.590 -0.717 5.904 1.00 73.81 220 LEU A N 1
ATOM 1708 C CA . LEU A 1 220 ? -10.638 0.728 6.134 1.00 73.81 220 LEU A CA 1
ATOM 1709 C C . LEU A 1 220 ? -12.069 1.257 6.259 1.00 73.81 220 LEU A C 1
ATOM 1711 O O . LEU A 1 220 ? -12.253 2.343 6.803 1.00 73.81 220 LEU A O 1
ATOM 1715 N N . VAL A 1 221 ? -13.040 0.522 5.714 1.00 71.75 221 VAL A N 1
ATOM 1716 C CA . VAL A 1 221 ? -14.460 0.906 5.657 1.00 71.75 221 VAL A CA 1
ATOM 1717 C C . VAL A 1 221 ? -15.313 0.146 6.691 1.00 71.75 221 VAL A C 1
ATOM 1719 O O . VAL A 1 221 ? -16.454 0.535 6.924 1.00 71.75 221 VAL A O 1
ATOM 1722 N N . LEU A 1 222 ? -14.762 -0.907 7.309 1.00 61.84 222 LEU A N 1
ATOM 1723 C CA . LEU A 1 222 ? -15.317 -1.594 8.487 1.00 61.84 222 LEU A CA 1
ATOM 1724 C C . LEU A 1 222 ? -15.364 -0.672 9.714 1.00 61.84 222 LEU A C 1
ATOM 1726 O O . LEU A 1 222 ? -16.388 -0.736 10.428 1.00 61.84 222 LEU A O 1
#

Secondary structure (DSSP, 8-state):
-HHHHHHHHHHH--BTTBSSHHHHHHHHHHHHHHHHHHHHHH--HHHHHHHHHHHHHHHHHHHHS-----TT--HHHHHHHHHHHHHHHHHHHHSHHHHHHHHHHHHHHHHS---HHHHHHHHH-SSSS----HHHHHHHHHHHHHHHHHHHHHIIIIITTS-HHHHHHHHHHHHHHHHHHHHHHHTTHHHHTT--HHHHHHHHHHHHHHHHHHHHHHHHH-

InterPro domains:
  IPR036259 MFS transporter superfamily [G3DSA:1.20.1250.20] (4-203)
  IPR036259 MFS transporter superfamily [SSF103473] (24-181)
  IPR039309 Biopterin transporter family [PF03092] (28-222)
  IPR039309 Biopterin transporter family [PTHR31585] (27-222)

Sequence (222 aa):
MVKPLWGLLTDVLPVAGYRRRPYFILAGLIGFSISGFVVHAIGAQGALGLLTIPSALVILSGTLLKEVHIPNFPYGQAHKKFVEASGKMLTALKCPGVWRPCVYMYVSLALSVDIQEGMFFWYTDRSAGLSFHEGFIGFMFAIGSVGSLVGVILYQNILKDHSFRSLLFSSQLLLSLAGMLDLILVLRLNLKMGIPDFYFAVIDEGVSKMINRIKWMPLLVL

Organism: NCBI:txid422564

Foldseek 3Di:
DVVVVVVLQLCQDADQQHRPLVVLQVVLVVVVVVLVVVCVPDDPPPVSVVVNVVSVVSNVCSVPPDDDGDPPDPVVVSVVSSVVVVVVVVVVCVDCVHVVLVVVVVVLVVPPDDCPVVLVCQCCDPPLHVNDDPVLVVVLVVLLVVLLVVLVVCCVPPVVPPDLVVQLVVLSVQLVVLVVLVVCLSVVVCVVVVHDSSVSSSVSSSSNSSSVSSNCVVVVVD